Protein AF-A0A1Q5LLU9-F1 (afdb_monomer_lite)

Radius of gyration: 16.65 Å; chains: 1; bounding box: 52×39×46 Å

Structure (mmCIF, N/CA/C/O backbone):
data_AF-A0A1Q5LLU9-F1
#
_entry.id   AF-A0A1Q5LLU9-F1
#
loop_
_atom_site.group_PDB
_atom_site.id
_atom_site.type_symbol
_atom_site.label_atom_id
_atom_site.label_alt_id
_atom_site.label_comp_id
_atom_site.label_asym_id
_atom_site.label_entity_id
_atom_site.label_seq_id
_atom_site.pdbx_PDB_ins_code
_atom_site.Cartn_x
_atom_site.Cartn_y
_atom_site.Cartn_z
_atom_site.occupancy
_atom_site.B_iso_or_equiv
_atom_site.auth_seq_id
_atom_site.auth_comp_id
_atom_site.auth_asym_id
_atom_site.auth_atom_id
_atom_site.pdbx_PDB_model_num
ATOM 1 N N . MET A 1 1 ? -8.001 12.625 10.500 1.00 85.44 1 MET A N 1
ATOM 2 C CA . MET A 1 1 ? -7.357 11.445 9.886 1.00 85.44 1 MET A CA 1
ATOM 3 C C . MET A 1 1 ? -6.224 11.009 10.805 1.00 85.44 1 MET A C 1
ATOM 5 O O . MET A 1 1 ? -5.458 11.891 11.182 1.00 85.44 1 MET A O 1
ATOM 9 N N . PRO A 1 2 ? -6.142 9.731 11.218 1.00 90.38 2 PRO A N 1
ATOM 10 C CA . PRO A 1 2 ? -5.062 9.245 12.081 1.00 90.38 2 PRO A CA 1
ATOM 11 C C . PRO A 1 2 ? -3.677 9.545 11.494 1.00 90.38 2 PRO A C 1
ATOM 13 O O . PRO A 1 2 ? -3.497 9.484 10.274 1.00 90.38 2 PRO A O 1
ATOM 16 N N . ALA A 1 3 ? -2.714 9.881 12.349 1.00 90.75 3 ALA A N 1
ATOM 17 C CA . ALA A 1 3 ? -1.352 10.185 11.927 1.00 90.75 3 ALA A CA 1
ATOM 18 C C . ALA A 1 3 ? -0.584 8.893 11.584 1.00 90.75 3 ALA A C 1
ATOM 20 O O . ALA A 1 3 ? -0.623 7.949 12.376 1.00 90.75 3 ALA A O 1
ATOM 21 N N . PRO A 1 4 ? 0.128 8.826 10.443 1.00 92.88 4 PRO A N 1
ATOM 22 C CA . PRO A 1 4 ? 1.000 7.695 10.152 1.00 92.88 4 PRO A CA 1
ATOM 23 C C . PRO A 1 4 ? 2.191 7.603 11.111 1.00 92.88 4 PRO A C 1
ATOM 25 O O . PRO A 1 4 ? 2.837 8.611 11.398 1.00 92.88 4 PRO A O 1
ATOM 28 N N . TRP A 1 5 ? 2.539 6.391 11.539 1.00 92.62 5 TRP A N 1
ATOM 29 C CA . TRP A 1 5 ? 3.694 6.118 12.399 1.00 92.62 5 TRP A CA 1
ATOM 30 C C . TRP A 1 5 ? 4.787 5.323 11.671 1.00 92.62 5 TRP A C 1
ATOM 32 O O . TRP A 1 5 ? 4.504 4.607 10.706 1.00 92.62 5 TRP A O 1
ATOM 42 N N . PRO A 1 6 ? 6.053 5.430 12.108 1.00 92.06 6 PRO A N 1
ATOM 43 C CA . PRO A 1 6 ? 7.135 4.537 11.691 1.00 92.06 6 PRO A CA 1
ATOM 44 C C . PRO A 1 6 ? 6.821 3.053 11.945 1.00 92.06 6 PRO A C 1
ATOM 46 O O . PRO A 1 6 ? 6.488 2.670 13.060 1.00 92.06 6 PRO A O 1
ATOM 49 N N . LEU A 1 7 ? 6.967 2.185 10.934 1.00 90.69 7 LEU A N 1
ATOM 50 C CA . LEU A 1 7 ? 6.680 0.740 11.063 1.00 90.69 7 LEU A CA 1
ATOM 51 C C . LEU A 1 7 ? 7.688 -0.009 11.979 1.00 90.69 7 LEU A C 1
ATOM 53 O O . LEU A 1 7 ? 7.614 -1.224 12.142 1.00 90.69 7 LEU A O 1
ATOM 57 N N . ASP A 1 8 ? 8.663 0.673 12.578 1.00 83.88 8 ASP A N 1
ATOM 58 C CA . ASP A 1 8 ? 9.592 0.094 13.552 1.00 83.88 8 ASP A CA 1
ATOM 59 C C . ASP A 1 8 ? 9.085 0.152 15.001 1.00 83.88 8 ASP A C 1
ATOM 61 O O . ASP A 1 8 ? 9.528 -0.671 15.805 1.00 83.88 8 ASP A O 1
ATOM 65 N N . ALA A 1 9 ? 8.127 1.032 15.312 1.00 83.56 9 ALA A N 1
ATOM 66 C CA . ALA A 1 9 ? 7.551 1.184 16.645 1.00 83.56 9 ALA A CA 1
ATOM 67 C C . ALA A 1 9 ? 6.033 1.417 16.581 1.00 83.56 9 ALA A C 1
ATOM 69 O O . ALA A 1 9 ? 5.561 2.447 16.100 1.00 83.56 9 ALA A O 1
ATOM 70 N N . VAL A 1 10 ? 5.256 0.457 17.092 1.00 90.88 10 VAL A N 1
ATOM 71 C CA . VAL A 1 10 ? 3.798 0.598 17.222 1.00 90.88 10 VAL A CA 1
ATOM 72 C C . VAL A 1 10 ? 3.492 1.629 18.322 1.00 90.88 10 VAL A C 1
ATOM 74 O O . VAL A 1 10 ? 3.974 1.438 19.441 1.00 90.88 10 VAL A O 1
ATOM 77 N N . PRO A 1 11 ? 2.710 2.693 18.050 1.00 90.38 11 PRO A N 1
ATOM 78 C CA . PRO A 1 11 ? 2.370 3.688 19.064 1.00 90.38 11 PRO A CA 1
ATOM 79 C C . PRO A 1 11 ? 1.556 3.070 20.213 1.00 90.38 11 PRO A C 1
ATOM 81 O O . PRO A 1 11 ? 0.735 2.183 19.963 1.00 90.38 11 PRO A O 1
ATOM 84 N N . PRO A 1 12 ? 1.749 3.518 21.466 1.00 87.75 12 PRO A N 1
ATOM 85 C CA . PRO A 1 12 ? 1.068 2.944 22.630 1.00 87.75 12 PRO A CA 1
ATOM 86 C C . PRO A 1 12 ? -0.453 3.170 22.624 1.00 87.75 12 PRO A C 1
ATOM 88 O O . PRO A 1 12 ? -1.193 2.359 23.172 1.00 87.75 12 PRO A O 1
ATOM 91 N N . ASP A 1 13 ? -0.915 4.245 21.992 1.00 89.06 13 ASP A N 1
ATOM 92 C CA . ASP A 1 13 ? -2.305 4.701 21.914 1.00 89.06 13 ASP A CA 1
ATOM 93 C C . ASP A 1 13 ? -2.972 4.388 20.563 1.00 89.06 13 ASP A C 1
ATOM 95 O O . ASP A 1 13 ? -4.081 4.847 20.283 1.00 89.06 13 ASP A O 1
ATOM 99 N N . VAL A 1 14 ? -2.315 3.597 19.706 1.00 91.88 14 VAL A N 1
ATOM 100 C CA . VAL A 1 14 ? -2.860 3.263 18.390 1.00 91.88 14 VAL A CA 1
ATOM 101 C C . VAL A 1 14 ? -4.116 2.400 18.514 1.00 91.88 14 VAL A C 1
ATOM 103 O O . VAL A 1 14 ? -4.165 1.432 19.277 1.00 91.88 14 VAL A O 1
ATOM 106 N N . ALA A 1 15 ? -5.127 2.702 17.700 1.00 91.56 15 ALA A N 1
ATOM 107 C CA . ALA A 1 15 ? -6.255 1.800 17.521 1.00 91.56 15 ALA A CA 1
ATOM 108 C C . ALA A 1 15 ? -5.773 0.448 16.963 1.00 91.56 15 ALA A C 1
ATOM 110 O O . ALA A 1 15 ? -4.871 0.391 16.126 1.00 91.56 15 ALA A O 1
ATOM 111 N N . HIS A 1 16 ? -6.397 -0.648 17.401 1.00 95.31 16 HIS A N 1
ATOM 112 C CA . HIS A 1 16 ? -6.058 -2.014 16.970 1.00 95.31 16 HIS A CA 1
ATOM 113 C C . HIS A 1 16 ? -4.556 -2.354 17.100 1.00 95.31 16 HIS A C 1
ATOM 115 O O . HIS A 1 16 ? -3.910 -2.744 16.120 1.00 95.31 16 HIS A O 1
ATOM 121 N N . PRO A 1 17 ? -3.964 -2.268 18.307 1.00 95.00 17 PRO A N 1
ATOM 122 C CA . PRO A 1 17 ? -2.527 -2.487 18.496 1.00 95.00 17 PRO A CA 1
ATOM 123 C C . PRO A 1 17 ? -2.091 -3.920 18.146 1.00 95.00 17 PRO A C 1
ATOM 125 O O . PRO A 1 17 ? -0.948 -4.139 17.747 1.00 95.00 17 PRO A O 1
ATOM 128 N N . GLY A 1 18 ? -3.003 -4.898 18.247 1.00 96.12 18 GLY A N 1
ATOM 129 C CA . GLY A 1 18 ? -2.781 -6.266 17.771 1.00 96.12 18 GLY A CA 1
ATOM 130 C C . GLY A 1 18 ? -2.534 -6.321 16.263 1.00 96.12 18 GLY A C 1
ATOM 131 O O . GLY A 1 18 ? -1.487 -6.801 15.842 1.00 96.12 18 GLY A O 1
ATOM 132 N N . ALA A 1 19 ? -3.434 -5.737 15.466 1.00 96.12 19 ALA A N 1
ATOM 133 C CA . ALA A 1 19 ? -3.292 -5.673 14.011 1.00 96.12 19 ALA A CA 1
ATOM 134 C C . ALA A 1 19 ? -2.016 -4.929 13.586 1.00 96.12 19 ALA A C 1
ATOM 136 O O . ALA A 1 19 ? -1.327 -5.359 12.661 1.00 96.12 19 ALA A O 1
ATOM 137 N N . CYS A 1 20 ? -1.653 -3.858 14.300 1.00 96.88 20 CYS A N 1
ATOM 138 C CA . CYS A 1 20 ? -0.400 -3.143 14.063 1.00 96.88 20 CYS A CA 1
ATOM 139 C C . CYS A 1 20 ? 0.819 -4.057 14.233 1.00 96.88 20 CYS A C 1
ATOM 141 O O . CYS A 1 20 ? 1.665 -4.115 13.343 1.00 96.88 20 CYS A O 1
ATOM 143 N N . ARG A 1 21 ? 0.904 -4.801 15.347 1.00 96.56 21 ARG A N 1
ATOM 144 C CA . ARG A 1 21 ? 2.003 -5.754 15.586 1.00 96.56 21 ARG A CA 1
ATOM 145 C C . ARG A 1 21 ? 2.033 -6.858 14.533 1.00 96.56 21 ARG A C 1
ATOM 147 O O . ARG A 1 21 ? 3.098 -7.138 13.993 1.00 96.56 21 ARG A O 1
ATOM 154 N N . THR A 1 22 ? 0.872 -7.412 14.191 1.00 96.88 22 THR A N 1
ATOM 155 C CA . THR A 1 22 ? 0.741 -8.444 13.156 1.00 96.88 22 THR A CA 1
ATOM 156 C C . THR A 1 22 ? 1.240 -7.961 11.793 1.00 96.88 22 THR A C 1
ATOM 158 O O . THR A 1 22 ? 1.930 -8.704 11.102 1.00 96.88 22 THR A O 1
ATOM 161 N N . VAL A 1 23 ? 0.958 -6.714 11.398 1.00 97.12 23 VAL A N 1
ATOM 162 C CA . VAL A 1 23 ? 1.486 -6.157 10.141 1.00 97.12 23 VAL A CA 1
ATOM 163 C C . VAL A 1 23 ? 2.992 -5.927 10.211 1.00 97.12 23 VAL A C 1
ATOM 165 O O . VAL A 1 23 ? 3.682 -6.244 9.245 1.00 97.12 23 VAL A O 1
ATOM 168 N N . VAL A 1 24 ? 3.528 -5.426 11.329 1.00 96.94 24 VAL A N 1
ATOM 169 C CA . VAL A 1 24 ? 4.986 -5.266 11.503 1.00 96.94 24 VAL A CA 1
ATOM 170 C C . VAL A 1 24 ? 5.704 -6.608 11.335 1.00 96.94 24 VAL A C 1
ATOM 172 O O . VAL A 1 24 ? 6.696 -6.687 10.608 1.00 96.94 24 VAL A O 1
ATOM 175 N N . GLU A 1 25 ? 5.187 -7.663 11.963 1.00 96.94 25 GLU A N 1
ATOM 176 C CA . GLU A 1 25 ? 5.713 -9.023 11.838 1.00 96.94 25 GLU A CA 1
ATOM 177 C C . GLU A 1 25 ? 5.581 -9.550 10.406 1.00 96.94 25 GLU A C 1
ATOM 179 O O . GLU A 1 25 ? 6.572 -9.977 9.823 1.00 96.94 25 GLU A O 1
ATOM 184 N N . TRP A 1 26 ? 4.406 -9.435 9.782 1.00 97.38 26 TRP A N 1
ATOM 185 C CA . TRP A 1 26 ? 4.184 -9.864 8.397 1.00 97.38 26 TRP A CA 1
ATOM 186 C C . TRP A 1 26 ? 5.122 -9.170 7.399 1.00 97.38 26 TRP A C 1
ATOM 188 O O . TRP A 1 26 ? 5.673 -9.814 6.503 1.00 97.38 26 TRP A O 1
ATOM 198 N N . VAL A 1 27 ? 5.375 -7.869 7.560 1.00 97.44 27 VAL A N 1
ATOM 199 C CA . VAL A 1 27 ? 6.337 -7.161 6.706 1.00 97.44 27 VAL A CA 1
ATOM 200 C C . VAL A 1 27 ? 7.746 -7.745 6.862 1.00 97.44 27 VAL A C 1
ATOM 202 O O . VAL A 1 27 ? 8.433 -7.952 5.860 1.00 97.44 27 VAL A O 1
ATOM 205 N N . ARG A 1 28 ? 8.185 -8.018 8.095 1.00 96.44 28 ARG A N 1
ATOM 20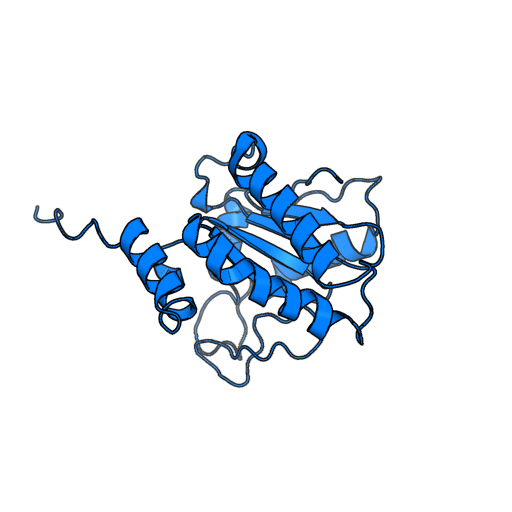6 C CA . ARG A 1 28 ? 9.549 -8.493 8.385 1.00 96.44 28 ARG A CA 1
ATOM 207 C C . ARG A 1 28 ? 9.755 -9.966 8.048 1.00 96.44 28 ARG A C 1
ATOM 209 O O . ARG A 1 28 ? 10.798 -10.319 7.508 1.00 96.44 28 ARG A O 1
ATOM 216 N N . GLU A 1 29 ? 8.768 -10.803 8.333 1.00 96.62 29 GLU A N 1
ATOM 217 C CA . GLU A 1 29 ? 8.911 -12.258 8.288 1.00 96.62 29 GLU A CA 1
ATOM 218 C C . GLU A 1 29 ? 8.273 -12.909 7.061 1.00 96.62 29 GLU A C 1
ATOM 220 O O . GLU A 1 29 ? 8.593 -14.050 6.745 1.00 96.62 29 GLU A O 1
ATOM 225 N N . TYR A 1 30 ? 7.444 -12.184 6.307 1.00 96.06 30 TYR A N 1
ATOM 226 C CA . TYR A 1 30 ? 6.921 -12.666 5.030 1.00 96.06 30 TYR A CA 1
ATOM 227 C C . TYR A 1 30 ? 7.405 -11.812 3.859 1.00 96.06 30 TYR A C 1
ATOM 229 O O . TYR A 1 30 ? 8.109 -12.313 2.984 1.00 96.06 30 TYR A O 1
ATOM 237 N N . LEU A 1 31 ? 7.100 -10.508 3.837 1.00 96.62 31 LEU A N 1
ATOM 238 C CA . LEU A 1 31 ? 7.427 -9.686 2.664 1.00 96.62 31 LEU A CA 1
ATOM 239 C C . LEU A 1 31 ? 8.934 -9.519 2.436 1.00 96.62 31 LEU A C 1
ATOM 241 O O . LEU A 1 31 ? 9.374 -9.502 1.284 1.00 96.62 31 LEU A O 1
ATOM 245 N N . ALA A 1 32 ? 9.712 -9.385 3.514 1.00 97.12 32 ALA A N 1
ATOM 246 C CA . ALA A 1 32 ? 11.163 -9.221 3.457 1.00 97.12 32 ALA A CA 1
ATOM 247 C C . ALA A 1 32 ? 11.937 -10.550 3.357 1.00 97.12 32 ALA A C 1
ATOM 249 O O . ALA A 1 32 ? 13.166 -10.530 3.272 1.00 97.12 32 ALA A O 1
ATOM 250 N N . ARG A 1 33 ? 11.249 -11.699 3.373 1.00 97.56 33 ARG A N 1
ATOM 251 C CA . ARG A 1 33 ? 11.862 -13.034 3.376 1.00 97.56 33 ARG A CA 1
ATOM 252 C C . ARG A 1 33 ? 11.663 -13.755 2.045 1.00 97.56 33 ARG A C 1
ATOM 254 O O . ARG A 1 33 ? 10.692 -13.474 1.338 1.00 97.56 33 ARG A O 1
ATOM 261 N N . PRO A 1 34 ? 12.577 -14.667 1.670 1.00 96.44 34 PRO A N 1
ATOM 262 C CA . PRO A 1 34 ? 12.356 -15.552 0.537 1.00 96.44 34 PRO A CA 1
ATOM 263 C C . PRO A 1 34 ? 11.225 -16.543 0.804 1.00 96.44 34 PRO A C 1
ATOM 265 O O . PRO A 1 34 ? 10.923 -16.860 1.952 1.00 96.44 34 PRO A O 1
ATOM 268 N N . HIS A 1 35 ? 10.623 -17.053 -0.269 1.00 95.12 35 HIS A N 1
ATOM 269 C CA . HIS A 1 35 ? 9.560 -18.051 -0.193 1.00 95.12 35 HIS A CA 1
ATOM 270 C C . HIS A 1 35 ? 9.762 -19.123 -1.268 1.00 95.12 35 HIS A C 1
ATOM 272 O O . HIS A 1 35 ? 9.980 -18.782 -2.430 1.00 95.12 35 HIS A O 1
ATOM 278 N N . GLY A 1 36 ? 9.673 -20.405 -0.893 1.00 95.38 36 GLY A N 1
ATOM 279 C CA . GLY A 1 36 ? 9.929 -21.537 -1.799 1.00 95.38 36 GLY A CA 1
ATOM 280 C C . GLY A 1 36 ? 9.030 -21.525 -3.037 1.00 95.38 36 GLY A C 1
ATOM 281 O O . GLY A 1 36 ? 9.504 -21.679 -4.157 1.00 95.38 36 GLY A O 1
ATOM 282 N N . ASP A 1 37 ? 7.752 -21.200 -2.842 1.00 93.00 37 ASP A N 1
ATOM 283 C CA . ASP A 1 37 ? 6.768 -21.162 -3.931 1.00 93.00 37 ASP A CA 1
ATOM 284 C C . ASP A 1 37 ? 6.795 -19.870 -4.766 1.00 93.00 37 ASP A C 1
ATOM 286 O O . ASP A 1 37 ? 5.969 -19.699 -5.657 1.00 93.00 37 ASP A O 1
ATOM 290 N N . LEU A 1 38 ? 7.713 -18.929 -4.511 1.00 91.81 38 LEU A N 1
ATOM 291 C CA . LEU A 1 38 ? 7.722 -17.629 -5.195 1.00 91.81 38 LEU A CA 1
ATOM 292 C C . LEU A 1 38 ? 8.010 -17.741 -6.701 1.00 91.81 38 LEU A C 1
ATOM 294 O O . LEU A 1 38 ? 7.621 -16.851 -7.459 1.00 91.81 38 LEU A O 1
ATOM 298 N N . GLY A 1 39 ? 8.720 -18.794 -7.121 1.00 92.75 39 GLY A N 1
ATOM 299 C CA . GLY A 1 39 ? 9.172 -19.001 -8.503 1.00 92.75 39 GLY A CA 1
ATOM 300 C C . GLY A 1 39 ? 10.426 -18.203 -8.896 1.00 92.75 39 GLY A C 1
ATOM 301 O O . GLY A 1 39 ? 10.823 -18.219 -10.056 1.00 92.75 39 GLY A O 1
ATOM 302 N N . ARG A 1 40 ? 11.060 -17.495 -7.949 1.00 94.50 40 ARG A N 1
ATOM 303 C CA . ARG A 1 40 ? 12.364 -16.823 -8.111 1.00 94.50 40 ARG A CA 1
ATOM 304 C C . ARG A 1 40 ? 13.118 -16.781 -6.772 1.00 94.50 40 ARG A C 1
ATOM 306 O O . ARG A 1 40 ? 12.462 -16.838 -5.730 1.00 94.50 40 ARG A O 1
ATOM 313 N N . PRO A 1 41 ? 14.453 -16.613 -6.764 1.00 94.75 41 PRO A N 1
ATOM 314 C CA . PRO A 1 41 ? 15.191 -16.352 -5.533 1.00 94.75 41 PRO A CA 1
ATOM 315 C C . PRO A 1 41 ? 14.874 -14.967 -4.946 1.00 94.75 41 PRO A C 1
ATOM 317 O O . PRO A 1 41 ? 14.408 -14.055 -5.635 1.00 94.75 41 PRO A O 1
ATOM 320 N N . GLY A 1 42 ? 15.204 -14.798 -3.665 1.00 95.62 42 GLY A N 1
ATOM 321 C CA . GLY A 1 42 ? 15.056 -13.532 -2.952 1.00 95.62 42 GLY A CA 1
ATOM 322 C C . GLY A 1 42 ? 13.661 -13.321 -2.352 1.00 95.62 42 GLY A C 1
ATOM 323 O O . GLY A 1 42 ? 12.855 -14.247 -2.321 1.00 95.62 42 GLY A O 1
ATOM 324 N N . PRO A 1 43 ? 13.386 -12.117 -1.825 1.00 96.75 43 PRO A N 1
ATOM 325 C CA . PRO A 1 43 ? 12.210 -11.844 -1.007 1.00 96.75 43 PRO A CA 1
ATOM 326 C C . PRO A 1 43 ? 10.898 -11.871 -1.800 1.00 96.75 43 PRO A C 1
ATOM 328 O O . PRO A 1 43 ? 10.876 -11.535 -2.994 1.00 96.75 43 PRO A O 1
ATOM 331 N N . VAL A 1 44 ? 9.790 -12.169 -1.109 1.00 95.00 44 VAL A N 1
ATOM 332 C CA . VAL A 1 44 ? 8.423 -12.081 -1.658 1.00 95.00 44 VAL A CA 1
ATOM 333 C C . VAL A 1 44 ? 8.199 -10.720 -2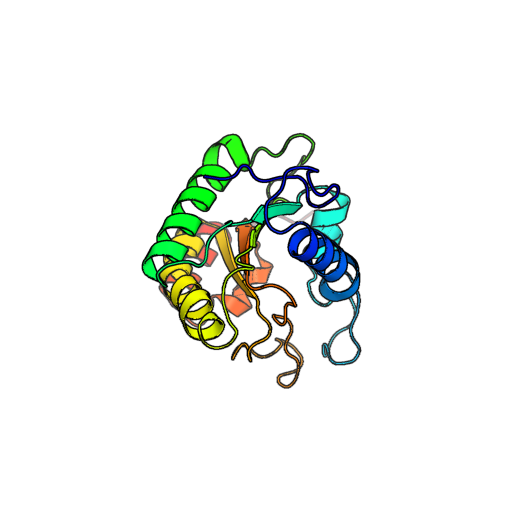.318 1.00 95.00 44 VAL A C 1
ATOM 335 O O . VAL A 1 44 ? 7.824 -10.662 -3.495 1.00 95.00 44 VAL A O 1
ATOM 338 N N . CYS A 1 45 ? 8.517 -9.632 -1.608 1.00 94.31 45 CYS A N 1
ATOM 339 C CA . CYS A 1 45 ? 8.503 -8.281 -2.150 1.00 94.31 45 CYS A CA 1
ATOM 340 C C . CYS A 1 45 ? 9.933 -7.710 -2.233 1.00 94.31 45 CYS A C 1
ATOM 342 O O . CYS A 1 45 ? 10.522 -7.392 -1.200 1.00 94.31 45 CYS A O 1
ATOM 344 N N . PRO A 1 46 ? 10.495 -7.498 -3.441 1.00 93.31 46 PRO A N 1
ATOM 345 C CA . PRO A 1 46 ? 11.866 -7.001 -3.608 1.00 93.31 46 PRO A CA 1
ATOM 346 C C . PRO A 1 46 ? 12.059 -5.561 -3.112 1.00 93.31 46 PRO A C 1
ATOM 348 O O . PRO A 1 46 ? 13.183 -5.136 -2.875 1.00 93.31 46 PRO A O 1
ATOM 351 N N . TYR A 1 47 ? 10.968 -4.817 -2.923 1.00 93.81 47 TYR A N 1
ATOM 352 C CA . TYR A 1 47 ? 10.990 -3.451 -2.408 1.00 93.81 47 TYR A CA 1
ATOM 353 C C . TYR A 1 47 ? 11.236 -3.380 -0.892 1.00 93.81 47 TYR A C 1
ATOM 355 O O . TYR A 1 47 ? 11.920 -2.479 -0.407 1.00 93.81 47 TYR A O 1
ATOM 363 N N . VAL A 1 48 ? 10.661 -4.318 -0.134 1.00 95.31 48 VAL A N 1
ATOM 364 C CA . VAL A 1 48 ? 10.544 -4.202 1.327 1.00 95.31 48 VAL A CA 1
ATOM 365 C C . VAL A 1 48 ? 11.892 -4.182 2.051 1.00 95.31 48 VAL A C 1
ATOM 367 O O . VAL A 1 48 ? 12.043 -3.325 2.923 1.00 95.31 48 VAL A O 1
ATOM 370 N N . PRO A 1 49 ? 12.894 -5.018 1.709 1.00 95.31 49 PRO A N 1
ATOM 371 C CA . PRO A 1 49 ? 14.190 -4.957 2.384 1.00 95.31 49 PRO A CA 1
ATOM 372 C C . PRO A 1 49 ? 14.865 -3.584 2.285 1.00 95.31 49 PRO A C 1
ATOM 374 O O . PRO A 1 49 ? 15.358 -3.072 3.288 1.00 95.31 49 PRO A O 1
ATOM 377 N N . GLY A 1 50 ? 14.826 -2.949 1.108 1.00 93.31 50 GLY A N 1
ATOM 378 C CA . GLY A 1 50 ? 15.363 -1.598 0.926 1.00 93.31 50 GLY A CA 1
ATOM 379 C C . GLY A 1 50 ? 14.587 -0.560 1.737 1.00 93.31 50 GLY A C 1
ATOM 380 O O . GLY A 1 50 ? 15.178 0.243 2.455 1.00 93.31 50 GLY A O 1
ATOM 381 N N . ALA A 1 51 ? 13.255 -0.621 1.713 1.00 93.12 51 ALA A N 1
ATOM 382 C CA . ALA A 1 51 ? 12.424 0.296 2.489 1.00 93.12 51 ALA A CA 1
ATOM 383 C C . ALA A 1 51 ? 12.638 0.168 4.009 1.00 93.12 51 ALA A C 1
ATOM 385 O O . ALA A 1 51 ? 12.637 1.178 4.714 1.00 93.12 51 ALA A O 1
ATOM 386 N N . LEU A 1 52 ? 12.868 -1.048 4.517 1.00 93.75 52 LEU A N 1
ATOM 387 C CA . LEU A 1 52 ? 13.236 -1.287 5.915 1.00 93.75 52 LEU A CA 1
ATOM 388 C C . LEU A 1 52 ? 14.617 -0.707 6.243 1.00 93.75 52 LEU A C 1
ATOM 390 O O . LEU A 1 52 ? 14.744 0.015 7.231 1.00 93.75 52 LEU A O 1
ATOM 394 N N . ALA A 1 53 ? 15.623 -0.963 5.401 1.00 92.62 53 ALA A N 1
ATOM 395 C CA . ALA A 1 53 ? 16.982 -0.451 5.592 1.00 92.62 53 ALA A CA 1
ATOM 396 C C . ALA A 1 53 ? 17.024 1.086 5.656 1.00 92.62 53 ALA A C 1
ATOM 398 O O . ALA A 1 53 ? 17.772 1.662 6.442 1.00 92.62 53 ALA A O 1
ATOM 399 N N . HIS A 1 54 ? 16.164 1.748 4.881 1.00 91.00 54 HIS A N 1
ATOM 400 C CA . HIS A 1 54 ? 16.038 3.203 4.858 1.00 91.00 54 HIS A CA 1
ATOM 401 C C . HIS A 1 54 ? 14.987 3.761 5.829 1.00 91.00 54 HIS A C 1
ATOM 403 O O . HIS A 1 54 ? 14.721 4.958 5.788 1.00 91.00 54 HIS A O 1
ATOM 409 N N . ARG A 1 55 ? 14.372 2.934 6.691 1.00 90.69 55 ARG A N 1
ATOM 410 C CA . ARG A 1 55 ? 13.295 3.337 7.626 1.00 90.69 55 ARG A CA 1
ATOM 411 C C . ARG A 1 55 ? 12.127 4.073 6.946 1.00 90.69 55 ARG A C 1
ATOM 413 O O . ARG A 1 55 ? 11.464 4.920 7.551 1.00 90.69 55 ARG A O 1
ATOM 420 N N . GLY A 1 56 ? 11.865 3.733 5.684 1.00 91.62 56 GLY A N 1
ATOM 421 C CA . GLY A 1 56 ? 10.892 4.402 4.821 1.00 91.62 56 GLY A CA 1
ATOM 422 C C . GLY A 1 56 ? 9.462 3.881 4.937 1.00 91.62 56 GLY A C 1
ATOM 423 O O . GLY A 1 56 ? 8.552 4.456 4.345 1.00 91.62 56 GLY A O 1
ATOM 424 N N . LEU A 1 57 ? 9.235 2.817 5.711 1.00 94.12 57 LEU A N 1
ATOM 425 C CA . LEU A 1 57 ? 7.896 2.284 5.933 1.00 94.12 57 LEU A CA 1
ATOM 426 C C . LEU A 1 57 ? 7.164 3.068 7.027 1.00 94.12 57 LEU A C 1
ATOM 428 O O . LEU A 1 57 ? 7.648 3.236 8.154 1.00 94.12 57 LEU A O 1
ATOM 432 N N . ARG A 1 58 ? 5.970 3.535 6.679 1.00 94.31 58 ARG A N 1
ATOM 433 C CA . ARG A 1 58 ? 4.998 4.144 7.581 1.00 94.31 58 ARG A CA 1
ATOM 434 C C . ARG A 1 58 ? 3.712 3.331 7.542 1.00 94.31 58 ARG A C 1
ATOM 436 O O . ARG A 1 58 ? 3.371 2.753 6.510 1.00 94.31 58 ARG A O 1
ATOM 443 N N . ALA A 1 59 ? 2.994 3.302 8.650 1.00 96.31 59 ALA A N 1
ATOM 444 C CA . ALA A 1 59 ? 1.709 2.634 8.738 1.00 96.31 59 ALA A CA 1
ATOM 445 C C . ALA A 1 59 ? 0.673 3.562 9.349 1.00 96.31 59 ALA A C 1
ATOM 447 O O . ALA A 1 59 ? 1.014 4.478 10.094 1.00 96.31 59 ALA A O 1
ATOM 448 N N . VAL A 1 60 ? -0.586 3.323 9.020 1.00 96.50 60 VAL A N 1
ATOM 449 C CA . VAL A 1 60 ? -1.711 4.002 9.633 1.00 96.50 60 VAL A CA 1
ATOM 450 C C . VAL A 1 60 ? -2.902 3.064 9.739 1.00 96.50 60 VAL A C 1
ATOM 452 O O . VAL A 1 60 ? -3.170 2.309 8.811 1.00 96.50 60 VAL A O 1
ATOM 455 N N . VAL A 1 61 ? -3.612 3.089 10.863 1.00 97.31 61 VAL A N 1
ATOM 456 C CA . VAL A 1 61 ? -4.809 2.272 11.085 1.00 97.31 61 VAL A CA 1
ATOM 457 C C . VAL A 1 61 ? -6.022 3.164 10.978 1.00 97.31 61 VAL A C 1
ATOM 459 O O . VAL A 1 61 ? -6.142 4.161 11.690 1.00 97.31 61 VAL A O 1
ATOM 462 N N . TRP A 1 62 ? -6.933 2.769 10.100 1.00 96.69 62 TRP A N 1
ATOM 463 C CA . TRP A 1 62 ? -8.289 3.270 10.114 1.00 96.69 62 TRP A CA 1
ATOM 464 C C . TRP A 1 62 ? -9.058 2.567 11.251 1.00 96.69 62 TRP A C 1
ATOM 466 O O . TRP A 1 62 ? -9.148 1.337 11.239 1.00 96.69 62 TRP A O 1
ATOM 476 N N . PRO A 1 63 ? -9.544 3.305 12.268 1.00 93.94 63 PRO A N 1
ATOM 477 C CA . PRO A 1 63 ? -10.035 2.703 13.510 1.00 93.94 63 PRO A CA 1
ATOM 478 C C . PRO A 1 63 ? -11.379 1.986 13.343 1.00 93.94 63 PRO A C 1
ATOM 480 O O . PRO A 1 63 ? -11.617 0.974 14.003 1.00 93.94 63 PRO A O 1
ATOM 483 N N . ASP A 1 64 ? -12.232 2.480 12.449 1.00 94.56 64 ASP A N 1
ATOM 484 C CA . ASP A 1 64 ? -13.608 2.013 12.293 1.00 94.56 64 ASP A CA 1
ATOM 485 C C . ASP A 1 64 ? -13.768 1.097 11.078 1.00 94.56 64 ASP A C 1
ATOM 487 O O . ASP A 1 64 ? -12.943 1.096 10.165 1.00 94.56 64 ASP A O 1
ATOM 491 N N . ARG A 1 65 ? -14.861 0.330 11.013 1.00 95.62 65 ARG A N 1
ATOM 492 C CA . ARG A 1 65 ? -15.217 -0.401 9.787 1.00 95.62 65 ARG A CA 1
ATOM 493 C C . ARG A 1 65 ? -15.651 0.611 8.720 1.00 95.62 65 ARG A C 1
ATOM 495 O O . ARG A 1 65 ? -16.589 1.367 8.975 1.00 95.62 65 ARG A O 1
ATOM 502 N N . PRO A 1 66 ? -15.011 0.653 7.536 1.00 95.44 66 PRO A N 1
ATOM 503 C CA . PRO A 1 66 ? -15.472 1.514 6.457 1.00 95.44 66 PRO A CA 1
ATOM 504 C C . PRO A 1 66 ? -16.908 1.169 6.036 1.00 95.44 66 PRO A C 1
ATOM 506 O O . PRO A 1 66 ? -17.248 -0.004 5.910 1.00 95.44 66 PRO A O 1
ATOM 509 N N . SER A 1 67 ? -17.729 2.178 5.747 1.00 92.69 67 SER A N 1
ATOM 510 C CA . SER A 1 67 ? -19.097 2.033 5.229 1.00 92.69 67 SER A CA 1
ATOM 511 C C . SER A 1 67 ? -19.144 1.493 3.798 1.00 92.69 67 SER A C 1
ATOM 513 O O . SER A 1 67 ? -20.198 1.074 3.325 1.00 92.69 67 SER A O 1
ATOM 515 N N . GLY A 1 68 ? -18.003 1.495 3.105 1.00 91.81 68 GLY A N 1
ATOM 516 C CA . GLY A 1 68 ? -17.827 0.823 1.830 1.00 91.81 68 GLY A CA 1
ATOM 517 C C . GLY A 1 68 ? -16.654 1.338 1.008 1.00 91.81 68 GLY A C 1
ATOM 518 O O . GLY A 1 68 ? -15.850 2.147 1.480 1.00 91.81 68 GLY A O 1
ATOM 519 N N . VAL A 1 69 ? -16.589 0.901 -0.255 1.00 97.00 69 VAL A N 1
ATOM 520 C CA . VAL A 1 69 ? -15.536 1.276 -1.221 1.00 97.00 69 VAL A CA 1
ATOM 521 C C . VAL A 1 69 ? -15.327 2.790 -1.283 1.00 97.00 69 VAL A C 1
ATOM 523 O O . VAL A 1 69 ? -14.190 3.252 -1.250 1.00 97.00 69 VAL A O 1
ATOM 526 N N . GLY A 1 70 ? -16.406 3.579 -1.312 1.00 97.56 70 GLY A N 1
ATOM 527 C CA . GLY A 1 70 ? -16.318 5.041 -1.382 1.00 97.56 70 GLY A CA 1
ATOM 528 C C . GLY A 1 70 ? -15.556 5.665 -0.208 1.00 97.56 70 GLY A C 1
ATOM 529 O O . GLY A 1 70 ? -14.756 6.578 -0.415 1.00 97.56 70 GLY A O 1
ATOM 530 N N . GLN A 1 71 ? -15.735 5.141 1.010 1.00 97.06 71 GLN A N 1
ATOM 531 C CA . GLN A 1 71 ? -14.996 5.628 2.174 1.00 97.06 71 GLN A CA 1
ATOM 532 C C . GLN A 1 71 ? -13.527 5.201 2.118 1.00 97.06 71 GLN A C 1
ATOM 534 O O . GLN A 1 71 ? -12.656 6.026 2.380 1.00 97.06 71 GLN A O 1
ATOM 539 N N . VAL A 1 72 ? -13.234 3.960 1.716 1.00 98.25 72 VAL A N 1
ATOM 540 C CA . VAL A 1 72 ? -11.848 3.491 1.532 1.00 98.25 72 VAL A CA 1
ATOM 541 C C . VAL A 1 72 ? -11.121 4.356 0.494 1.00 98.25 72 VAL A C 1
ATOM 543 O O . VAL A 1 72 ? -10.010 4.820 0.742 1.00 98.25 72 VAL A O 1
ATOM 546 N N . VAL A 1 73 ? -11.772 4.664 -0.632 1.00 98.69 73 VAL A N 1
ATOM 547 C CA . VAL A 1 73 ? -11.258 5.571 -1.673 1.00 98.69 73 VAL A CA 1
ATOM 548 C C . VAL A 1 73 ? -10.985 6.968 -1.113 1.00 98.69 73 VAL A C 1
ATOM 550 O O . VAL A 1 73 ? -9.910 7.520 -1.350 1.00 98.69 73 VAL A O 1
ATOM 553 N N . ALA A 1 74 ? -11.921 7.544 -0.353 1.00 98.25 74 ALA A N 1
ATOM 554 C CA . ALA A 1 74 ? -11.750 8.866 0.249 1.00 98.25 74 ALA A CA 1
ATOM 555 C C . ALA A 1 74 ? -10.570 8.903 1.237 1.00 98.25 74 ALA A C 1
ATOM 557 O O . ALA A 1 74 ? -9.740 9.812 1.173 1.00 98.25 74 ALA A O 1
ATOM 558 N N . VAL A 1 75 ? -10.451 7.882 2.092 1.00 98.12 75 VAL A N 1
ATOM 559 C CA . VAL A 1 75 ? -9.330 7.715 3.030 1.00 98.12 75 VAL A CA 1
ATOM 560 C C . VAL A 1 75 ? -8.003 7.630 2.276 1.00 98.12 75 VAL A C 1
ATOM 562 O O . VAL A 1 75 ? -7.053 8.343 2.596 1.00 98.12 75 VAL A O 1
ATOM 565 N N . MET A 1 76 ? -7.940 6.812 1.227 1.00 98.44 76 MET A N 1
ATOM 566 C CA . MET A 1 76 ? -6.727 6.642 0.430 1.00 98.44 76 MET A CA 1
ATOM 567 C C . MET A 1 76 ? -6.316 7.910 -0.314 1.00 98.44 76 MET A C 1
ATOM 569 O O . MET A 1 76 ? -5.125 8.208 -0.382 1.00 98.44 76 MET A O 1
ATOM 573 N N . ARG A 1 77 ? -7.268 8.686 -0.844 1.00 98.31 77 ARG A N 1
ATOM 574 C CA . ARG A 1 77 ? -6.979 9.987 -1.469 1.00 98.31 77 ARG A CA 1
ATOM 575 C C . ARG A 1 77 ? -6.411 10.984 -0.460 1.00 98.31 77 ARG A C 1
ATOM 577 O O . ARG A 1 77 ? -5.409 11.625 -0.761 1.00 98.31 77 ARG A O 1
ATOM 584 N N . ALA A 1 78 ? -6.973 11.046 0.746 1.00 97.00 78 ALA A N 1
ATOM 585 C CA . ALA A 1 78 ? -6.451 11.905 1.807 1.00 97.00 78 ALA A CA 1
ATOM 586 C C . ALA A 1 78 ? -5.011 11.524 2.202 1.00 97.00 78 ALA A C 1
ATOM 588 O O . ALA A 1 78 ? -4.140 12.390 2.308 1.00 97.00 78 ALA A O 1
ATOM 589 N N . TYR A 1 79 ? -4.722 10.226 2.345 1.00 96.88 79 TYR A N 1
ATOM 590 C CA . TYR A 1 79 ? -3.364 9.755 2.631 1.00 96.88 79 TYR A CA 1
ATOM 591 C C . TYR A 1 79 ? -2.399 9.925 1.461 1.00 96.88 79 TYR A C 1
ATOM 593 O O . TYR A 1 79 ? -1.220 10.180 1.691 1.00 96.88 79 TYR A O 1
ATOM 601 N N . ARG A 1 80 ? -2.874 9.841 0.217 1.00 96.19 80 ARG A N 1
ATOM 602 C CA . ARG A 1 80 ? -2.075 10.178 -0.962 1.00 96.19 80 ARG A CA 1
ATOM 603 C C . ARG A 1 80 ? -1.662 11.641 -0.936 1.00 96.19 80 ARG A C 1
ATOM 605 O O . ARG A 1 80 ? -0.492 11.931 -1.156 1.00 96.19 80 ARG A O 1
ATOM 612 N N . ASP A 1 81 ? -2.591 12.551 -0.669 1.00 94.75 81 ASP A N 1
ATOM 613 C CA . ASP A 1 81 ? -2.291 13.984 -0.647 1.00 94.75 81 ASP A CA 1
ATOM 614 C C . ASP A 1 81 ? -1.295 14.306 0.477 1.00 94.75 81 ASP A C 1
ATOM 616 O O . ASP A 1 81 ? -0.310 15.012 0.252 1.00 94.75 81 ASP A O 1
ATOM 620 N N . TRP A 1 82 ? -1.460 13.671 1.644 1.00 92.31 82 TRP A N 1
ATOM 621 C CA . TRP A 1 82 ? -0.465 13.698 2.718 1.00 92.31 82 TRP A CA 1
ATOM 622 C C . TRP A 1 82 ? 0.901 13.148 2.267 1.00 92.31 82 TRP A C 1
ATOM 624 O O . TRP A 1 82 ? 1.925 13.796 2.483 1.00 92.31 82 TRP A O 1
ATOM 634 N N . PHE A 1 83 ? 0.929 11.989 1.601 1.00 91.56 83 PHE A N 1
ATOM 635 C CA . PHE A 1 83 ? 2.148 11.314 1.142 1.00 91.56 83 PHE A CA 1
ATOM 636 C C . PHE A 1 83 ? 2.885 12.095 0.043 1.00 91.56 83 PHE A C 1
ATOM 638 O O . PHE A 1 83 ? 4.111 12.081 -0.019 1.00 91.56 83 PHE A O 1
ATOM 645 N N . MET A 1 84 ? 2.166 12.788 -0.839 1.00 89.12 84 MET A N 1
ATOM 646 C CA . MET A 1 84 ? 2.775 13.610 -1.888 1.00 89.12 84 MET A CA 1
ATOM 647 C C . MET A 1 84 ? 3.258 14.967 -1.372 1.00 89.12 84 MET A C 1
ATOM 649 O O . MET A 1 84 ? 4.225 15.491 -1.926 1.00 89.12 84 MET A O 1
ATOM 653 N N . GLY A 1 85 ? 2.591 15.515 -0.351 1.00 86.12 85 GLY A N 1
ATOM 654 C CA . GLY A 1 85 ? 2.969 16.749 0.330 1.00 86.12 85 GLY A CA 1
ATOM 655 C C . GLY A 1 85 ? 4.063 16.535 1.380 1.00 86.12 85 GLY A C 1
ATOM 656 O O . GLY A 1 85 ? 5.093 15.911 1.121 1.00 86.12 85 GLY A O 1
ATOM 657 N N . SER A 1 86 ? 3.842 17.057 2.587 1.00 68.94 86 SER A N 1
ATOM 658 C CA . SER A 1 86 ? 4.817 17.026 3.687 1.00 68.94 86 SER A CA 1
ATOM 659 C C . SER A 1 86 ? 5.076 15.628 4.260 1.00 68.94 86 SER A C 1
ATOM 661 O O . SER A 1 86 ? 6.150 15.388 4.805 1.00 68.94 86 SER A O 1
ATOM 663 N N . GLY A 1 87 ? 4.140 14.685 4.114 1.00 60.69 87 GLY A N 1
ATOM 664 C CA . GLY A 1 87 ? 4.263 13.322 4.639 1.00 60.69 87 GLY A CA 1
ATOM 665 C C . GLY A 1 87 ? 5.256 12.434 3.886 1.00 60.69 87 GLY A C 1
ATOM 666 O O . GLY A 1 87 ? 5.789 11.487 4.461 1.00 60.69 87 GLY A O 1
ATOM 667 N N . GLY A 1 88 ? 5.541 12.747 2.617 1.00 59.62 88 GLY A N 1
ATOM 668 C CA . GLY A 1 88 ? 6.531 12.034 1.801 1.00 59.62 88 GLY A CA 1
ATOM 669 C C . GLY A 1 88 ? 7.978 12.424 2.092 1.00 59.62 88 GLY A C 1
ATOM 670 O O . GLY A 1 88 ? 8.889 11.669 1.754 1.00 59.62 88 GLY A O 1
ATOM 671 N N . ALA A 1 89 ? 8.196 13.574 2.736 1.00 63.88 89 ALA A N 1
ATOM 672 C CA . ALA A 1 89 ? 9.489 14.001 3.265 1.00 63.88 89 ALA A CA 1
ATOM 673 C C . ALA A 1 89 ? 9.716 13.355 4.638 1.00 63.88 89 ALA A C 1
ATOM 675 O O . ALA A 1 89 ? 9.845 14.026 5.659 1.00 63.88 89 ALA A O 1
ATOM 676 N N . VAL A 1 90 ? 9.684 12.023 4.666 1.00 61.00 90 VAL A N 1
ATOM 677 C CA . VAL A 1 90 ? 9.842 11.247 5.890 1.00 61.00 90 VAL A CA 1
ATOM 678 C C . VAL A 1 90 ? 11.202 11.593 6.520 1.00 61.00 90 VAL A C 1
ATOM 680 O O . VAL A 1 90 ? 12.231 11.340 5.888 1.00 61.00 90 VAL A O 1
ATOM 683 N N . PRO A 1 91 ? 11.251 12.148 7.748 1.00 59.06 91 PRO A N 1
ATOM 684 C CA . PRO A 1 91 ? 12.516 12.516 8.376 1.00 59.06 91 PRO A CA 1
ATOM 685 C C . PRO A 1 91 ? 13.469 11.316 8.449 1.00 59.06 91 PRO A C 1
ATOM 687 O O . PRO A 1 91 ? 13.083 10.243 8.916 1.00 59.06 91 PRO A O 1
ATOM 690 N N . GLY A 1 92 ? 14.700 11.492 7.959 1.00 57.91 92 GLY A N 1
ATOM 691 C CA . GLY A 1 92 ? 15.729 10.445 7.912 1.00 57.91 92 GLY A CA 1
ATOM 692 C C . GLY A 1 92 ? 15.700 9.537 6.673 1.00 57.91 92 GLY A C 1
ATOM 693 O O . GLY A 1 92 ? 16.632 8.757 6.486 1.00 57.91 92 GLY A O 1
ATOM 694 N N . VAL A 1 93 ? 14.697 9.650 5.795 1.00 60.25 93 VAL A N 1
ATOM 695 C CA . VAL A 1 93 ? 14.674 8.942 4.507 1.00 60.25 93 VAL A CA 1
ATOM 696 C C . VAL A 1 93 ? 15.330 9.828 3.451 1.00 60.25 93 VAL A C 1
ATOM 698 O O . VAL A 1 93 ? 14.720 10.766 2.948 1.00 60.25 93 VAL A O 1
ATOM 701 N N . GLY A 1 94 ? 16.585 9.530 3.108 1.00 57.28 94 GLY A N 1
ATOM 702 C CA . GLY A 1 94 ? 17.347 10.307 2.119 1.00 57.28 94 GLY A CA 1
ATOM 703 C C . GLY A 1 94 ? 16.808 10.219 0.684 1.00 57.28 94 GLY A C 1
ATOM 704 O O . GLY A 1 94 ? 17.138 11.066 -0.138 1.00 57.28 94 GLY A O 1
ATOM 705 N N . ASP A 1 95 ? 15.969 9.220 0.379 1.00 74.12 95 ASP A N 1
ATOM 706 C CA . ASP A 1 95 ? 15.379 9.022 -0.946 1.00 74.12 95 ASP A CA 1
ATOM 707 C C . ASP A 1 95 ? 13.913 8.568 -0.860 1.00 74.12 95 ASP A C 1
ATOM 709 O O . ASP A 1 95 ? 13.602 7.472 -0.380 1.00 74.12 95 ASP A O 1
ATOM 713 N N . ARG A 1 96 ? 13.004 9.398 -1.391 1.00 78.00 96 ARG A N 1
ATOM 714 C CA . ARG A 1 96 ? 11.555 9.144 -1.424 1.00 78.00 96 ARG A CA 1
ATOM 715 C C . ARG A 1 96 ? 11.185 7.852 -2.158 1.00 78.00 96 ARG A C 1
ATOM 717 O O . ARG A 1 96 ? 10.095 7.332 -1.929 1.00 78.00 96 ARG A O 1
ATOM 724 N N . ARG A 1 97 ? 12.077 7.285 -2.981 1.00 85.19 97 ARG A N 1
ATOM 725 C CA . ARG A 1 97 ? 11.870 5.969 -3.601 1.00 85.19 97 ARG A CA 1
ATOM 726 C C . ARG A 1 97 ? 11.671 4.855 -2.578 1.00 85.19 97 ARG A C 1
ATOM 728 O O . ARG A 1 97 ? 11.083 3.851 -2.940 1.00 85.19 97 ARG A O 1
ATOM 735 N N . TRP A 1 98 ? 12.156 5.019 -1.346 1.00 89.69 98 TRP A N 1
ATOM 736 C CA . TRP A 1 98 ? 12.020 4.035 -0.269 1.00 89.69 98 TRP A CA 1
ATOM 737 C C . TRP A 1 98 ? 10.865 4.321 0.691 1.00 89.69 98 TRP A C 1
ATOM 739 O O . TRP A 1 98 ? 10.588 3.508 1.575 1.00 89.69 98 TRP A O 1
ATOM 749 N N . ALA A 1 99 ? 10.159 5.438 0.506 1.00 91.19 99 ALA A N 1
ATOM 750 C CA . ALA A 1 99 ? 8.986 5.770 1.297 1.00 91.19 99 ALA A CA 1
ATOM 751 C C . ALA A 1 99 ? 7.769 4.954 0.835 1.00 91.19 99 ALA A C 1
ATOM 753 O O . ALA A 1 99 ? 7.421 4.943 -0.347 1.00 91.19 99 ALA A O 1
ATOM 754 N N . ALA A 1 100 ? 7.095 4.292 1.773 1.00 94.56 100 ALA A N 1
ATOM 755 C CA . ALA A 1 100 ? 5.801 3.661 1.534 1.00 94.56 100 ALA A CA 1
ATOM 756 C C . ALA A 1 100 ? 4.877 3.848 2.737 1.00 94.56 100 ALA A C 1
ATOM 758 O O . ALA A 1 100 ? 5.327 3.858 3.883 1.00 94.56 100 ALA A O 1
ATOM 759 N N . LEU A 1 101 ? 3.582 3.962 2.461 1.00 96.06 101 LEU A N 1
ATOM 760 C CA . LEU A 1 101 ? 2.536 4.073 3.467 1.00 96.06 101 LEU A CA 1
ATOM 761 C C . LEU A 1 101 ? 1.587 2.881 3.358 1.00 96.06 101 LEU A C 1
ATOM 763 O O . LEU A 1 101 ? 1.017 2.639 2.295 1.00 96.06 101 LEU A O 1
ATOM 767 N N . LEU A 1 102 ? 1.413 2.162 4.464 1.00 98.00 102 LEU A N 1
ATOM 768 C CA . LEU A 1 102 ? 0.426 1.100 4.623 1.00 98.00 102 LEU A CA 1
ATOM 769 C C . LEU A 1 102 ? -0.796 1.680 5.343 1.00 98.00 102 LEU A C 1
ATOM 771 O O . LEU A 1 102 ? -0.658 2.183 6.454 1.00 98.00 102 LEU A O 1
ATOM 775 N N . VAL A 1 103 ? -1.979 1.596 4.736 1.00 98.31 103 VAL A N 1
ATOM 776 C CA . VAL A 1 103 ? -3.256 2.010 5.337 1.00 98.31 103 VAL A CA 1
ATOM 777 C C . VAL A 1 103 ? -4.054 0.757 5.686 1.00 98.31 103 VAL A C 1
ATOM 779 O O . VAL A 1 103 ? -4.537 0.058 4.798 1.00 98.31 103 VAL A O 1
ATOM 782 N N . LEU A 1 104 ? -4.137 0.453 6.980 1.00 98.25 104 LEU A N 1
ATOM 783 C CA . LEU A 1 104 ? -4.709 -0.764 7.545 1.00 98.25 104 LEU A CA 1
ATOM 784 C C . LEU A 1 104 ? -6.195 -0.562 7.864 1.00 98.25 104 LEU A C 1
ATOM 786 O O . LEU A 1 104 ? -6.576 0.450 8.452 1.00 98.25 104 LEU A O 1
ATOM 790 N N . PHE A 1 105 ? -7.009 -1.572 7.564 1.00 97.56 105 PHE A N 1
ATOM 791 C CA . PHE A 1 105 ? -8.452 -1.608 7.809 1.00 97.56 105 PHE A CA 1
ATOM 792 C C . PHE A 1 105 ? -8.839 -2.854 8.632 1.00 97.56 105 PHE A C 1
ATOM 794 O O . PHE A 1 105 ? -9.560 -3.724 8.141 1.00 97.56 105 PHE A O 1
ATOM 801 N N . PRO A 1 106 ? -8.366 -2.978 9.887 1.00 96.69 106 PRO A N 1
ATOM 802 C CA . PRO A 1 106 ? -8.543 -4.186 10.702 1.00 96.69 106 PRO A CA 1
ATOM 803 C C . PRO A 1 106 ? -9.998 -4.472 11.101 1.00 96.69 106 PRO A C 1
ATOM 805 O O . PRO A 1 106 ? -10.308 -5.586 11.504 1.00 96.69 106 PRO A O 1
ATOM 808 N N . ALA A 1 107 ? -10.887 -3.482 10.993 1.00 96.06 107 ALA A N 1
ATOM 809 C CA . ALA A 1 107 ? -12.310 -3.629 11.287 1.00 96.06 107 ALA A CA 1
ATOM 810 C C . ALA A 1 107 ? -13.138 -4.182 10.104 1.00 96.06 107 ALA A C 1
ATOM 812 O O . ALA A 1 107 ? -14.345 -4.380 10.253 1.00 96.06 107 ALA A O 1
ATOM 813 N N . LEU A 1 108 ? -12.530 -4.410 8.929 1.00 94.81 108 LEU A N 1
ATOM 814 C CA . LEU A 1 108 ? -13.192 -5.105 7.820 1.00 94.81 108 LEU A CA 1
ATOM 815 C C . LEU A 1 108 ? -13.341 -6.593 8.135 1.00 94.81 108 LEU A C 1
ATOM 817 O O . LEU A 1 108 ? -12.410 -7.238 8.616 1.00 94.81 108 LEU A O 1
ATOM 821 N N . THR A 1 109 ? -14.508 -7.144 7.814 1.00 89.62 109 THR A N 1
ATOM 822 C CA . THR A 1 109 ? -14.743 -8.585 7.909 1.00 89.62 109 THR A CA 1
ATOM 823 C C . THR A 1 109 ? -14.284 -9.288 6.633 1.00 89.62 109 THR A C 1
ATOM 825 O O . THR A 1 109 ? -14.070 -8.655 5.595 1.00 89.62 109 THR A O 1
ATOM 828 N N . ARG A 1 110 ? -14.173 -10.618 6.691 1.00 82.31 110 ARG A N 1
ATOM 829 C CA . ARG A 1 110 ? -13.808 -11.442 5.533 1.00 82.31 110 ARG A CA 1
ATOM 830 C C . ARG A 1 110 ? -14.782 -11.291 4.361 1.00 82.31 110 ARG A C 1
ATOM 832 O O . ARG A 1 110 ? -14.356 -11.349 3.212 1.00 82.31 110 ARG A O 1
ATOM 839 N N . ASP A 1 111 ? -16.056 -11.054 4.656 1.00 85.31 111 ASP A N 1
ATOM 840 C CA . ASP A 1 111 ? -17.100 -10.905 3.639 1.00 85.31 111 ASP A CA 1
ATOM 841 C C . ASP A 1 111 ? -17.009 -9.549 2.923 1.00 85.31 111 ASP A C 1
ATOM 843 O O . ASP A 1 111 ? -17.334 -9.441 1.743 1.00 85.31 111 ASP A O 1
ATOM 847 N N . ASP A 1 112 ? -16.498 -8.519 3.604 1.00 87.06 112 ASP A N 1
ATOM 848 C CA . ASP A 1 112 ? -16.347 -7.186 3.015 1.00 87.06 112 ASP A CA 1
ATOM 849 C C . ASP A 1 112 ? -15.037 -7.021 2.256 1.00 87.06 112 ASP A C 1
ATOM 851 O O . ASP A 1 112 ? -14.942 -6.159 1.385 1.00 87.06 112 ASP A O 1
ATOM 855 N N . VAL A 1 113 ? -13.997 -7.771 2.639 1.00 89.88 113 VAL A N 1
ATOM 856 C CA . VAL A 1 113 ? -12.618 -7.389 2.327 1.00 89.88 113 VAL A CA 1
ATOM 857 C C . VAL A 1 113 ? -12.336 -7.355 0.833 1.00 89.88 113 VAL A C 1
ATOM 859 O O . VAL A 1 113 ? -11.742 -6.393 0.355 1.00 89.88 113 VAL A O 1
ATOM 862 N N . VAL A 1 114 ? -12.830 -8.351 0.094 1.00 88.00 114 VAL A N 1
ATOM 863 C CA . VAL A 1 114 ? -12.665 -8.432 -1.362 1.00 88.00 114 VAL A CA 1
ATOM 864 C C . VAL A 1 114 ? -13.349 -7.239 -2.017 1.00 88.00 114 VAL A C 1
ATOM 866 O O . VAL A 1 114 ? -12.738 -6.504 -2.785 1.00 88.00 114 VAL A O 1
ATOM 869 N N . TRP A 1 115 ? -14.609 -6.980 -1.670 1.00 89.94 115 TRP A N 1
ATOM 870 C CA . TRP A 1 115 ? -15.344 -5.868 -2.262 1.00 89.94 115 TRP A CA 1
ATOM 871 C C . TRP A 1 115 ? -14.732 -4.508 -1.897 1.00 89.94 115 TRP A C 1
ATOM 873 O O . TRP A 1 115 ? -14.540 -3.670 -2.776 1.00 89.94 115 TRP A O 1
ATOM 883 N N . ALA A 1 116 ? -14.390 -4.289 -0.627 1.00 93.75 116 ALA A N 1
ATOM 884 C CA . ALA A 1 116 ? -13.901 -3.011 -0.127 1.00 93.75 116 ALA A CA 1
ATOM 885 C C . ALA A 1 116 ? -12.470 -2.702 -0.591 1.00 93.75 116 ALA A C 1
ATOM 887 O O . ALA A 1 116 ? -12.216 -1.594 -1.065 1.00 93.75 116 ALA A O 1
ATOM 888 N N . ILE A 1 117 ? -11.543 -3.658 -0.467 1.00 95.31 117 ILE A N 1
ATOM 889 C CA . ILE A 1 117 ? -10.127 -3.455 -0.790 1.00 95.31 117 ILE A CA 1
ATOM 890 C C . ILE A 1 117 ? -9.896 -3.545 -2.301 1.00 95.31 117 ILE A C 1
ATOM 892 O O . ILE A 1 117 ? -9.346 -2.594 -2.861 1.00 95.31 117 ILE A O 1
ATOM 896 N N . ASP A 1 118 ? -10.367 -4.594 -2.989 1.00 93.50 118 ASP A N 1
ATOM 897 C CA . ASP A 1 118 ? -10.177 -4.704 -4.447 1.00 93.50 118 ASP A CA 1
ATOM 898 C C . ASP A 1 118 ? -10.990 -3.642 -5.187 1.00 93.50 118 ASP A C 1
ATOM 900 O O . ASP A 1 118 ? -10.531 -3.072 -6.179 1.00 93.50 118 ASP A O 1
ATOM 904 N N . GLY A 1 119 ? -12.205 -3.348 -4.710 1.00 94.94 119 GLY A N 1
ATOM 905 C CA . GLY A 1 119 ? -13.040 -2.288 -5.271 1.00 94.94 119 GLY A CA 1
ATOM 906 C C . GLY A 1 119 ? -12.372 -0.920 -5.156 1.00 94.94 119 GLY A C 1
ATOM 907 O O . GLY A 1 119 ? -12.324 -0.175 -6.138 1.00 94.94 119 GLY A O 1
ATOM 908 N N . ALA A 1 120 ? -11.797 -0.603 -3.992 1.00 97.38 120 ALA A N 1
ATOM 909 C CA . ALA A 1 120 ? -11.074 0.648 -3.806 1.00 97.38 120 ALA A CA 1
ATOM 910 C C . ALA A 1 120 ? -9.778 0.688 -4.616 1.00 97.38 120 ALA A C 1
ATOM 912 O O . ALA A 1 120 ? -9.522 1.691 -5.279 1.00 97.38 120 ALA A O 1
ATOM 913 N N . GLN A 1 121 ? -8.984 -0.386 -4.625 1.00 96.69 121 GLN A N 1
ATOM 914 C CA . GLN A 1 121 ? -7.758 -0.439 -5.418 1.00 96.69 121 GLN A CA 1
ATOM 915 C C . GLN A 1 121 ? -8.053 -0.196 -6.897 1.00 96.69 121 GLN A C 1
ATOM 917 O O . GLN A 1 121 ? -7.421 0.671 -7.500 1.00 96.69 121 GLN A O 1
ATOM 922 N N . ARG A 1 122 ? -9.070 -0.867 -7.450 1.00 95.62 122 ARG A N 1
ATOM 923 C CA . ARG A 1 122 ? -9.488 -0.713 -8.847 1.00 95.62 122 ARG A CA 1
ATOM 924 C C . ARG A 1 122 ? -9.915 0.717 -9.158 1.00 95.62 122 ARG A C 1
ATOM 926 O O . ARG A 1 122 ? -9.553 1.247 -10.203 1.00 95.62 122 ARG A O 1
ATOM 933 N N . ALA A 1 123 ? -10.651 1.350 -8.244 1.00 97.62 123 ALA A N 1
ATOM 934 C CA . ALA A 1 123 ? -11.089 2.736 -8.389 1.00 97.62 123 ALA A CA 1
ATOM 935 C C . ALA A 1 123 ? -9.929 3.749 -8.300 1.00 97.62 123 ALA A C 1
ATOM 937 O O . ALA A 1 123 ? -10.002 4.819 -8.901 1.00 97.62 123 ALA A O 1
ATOM 938 N N . LEU A 1 124 ? -8.867 3.426 -7.555 1.00 98.31 124 LEU A N 1
ATOM 939 C CA . LEU A 1 124 ? -7.723 4.309 -7.305 1.00 98.31 124 LEU A CA 1
ATOM 940 C C . LEU A 1 124 ? -6.572 4.104 -8.299 1.00 98.31 124 LEU A C 1
ATOM 942 O O . LEU A 1 124 ? -5.788 5.028 -8.512 1.00 98.31 124 LEU A O 1
ATOM 946 N N . LYS A 1 125 ? -6.432 2.903 -8.875 1.00 97.56 125 LYS A N 1
ATOM 947 C CA . LYS A 1 125 ? -5.213 2.442 -9.555 1.00 97.56 125 LYS A CA 1
ATOM 948 C C . LYS A 1 125 ? -4.717 3.420 -10.611 1.00 97.56 125 LYS A C 1
ATOM 950 O O . LYS A 1 125 ? -3.591 3.901 -10.502 1.00 97.56 125 LYS A O 1
ATOM 955 N N . THR A 1 126 ? -5.553 3.734 -11.595 1.00 97.94 126 THR A N 1
ATOM 956 C CA . THR A 1 126 ? -5.174 4.622 -12.699 1.00 97.94 126 THR A CA 1
ATOM 957 C C . THR A 1 126 ? -4.855 6.031 -12.200 1.00 97.94 126 THR A C 1
ATOM 959 O O . THR A 1 126 ? -3.815 6.576 -12.553 1.00 97.94 126 THR A O 1
ATOM 962 N N . GLU A 1 127 ? -5.675 6.582 -11.299 1.00 97.44 127 GLU A N 1
ATOM 963 C CA . GLU A 1 127 ? -5.462 7.917 -10.719 1.00 97.44 127 GLU A CA 1
ATOM 964 C C . GLU A 1 127 ? -4.130 8.019 -9.951 1.00 97.44 127 GLU A C 1
ATOM 966 O O . GLU A 1 127 ? -3.458 9.049 -9.988 1.00 97.44 127 GLU A O 1
ATOM 971 N N . PHE A 1 128 ? -3.736 6.969 -9.229 1.00 98.19 128 PHE A N 1
ATOM 972 C CA . PHE A 1 128 ? -2.477 6.944 -8.477 1.00 98.19 128 PHE A CA 1
ATOM 973 C C . PHE A 1 128 ? -1.277 6.799 -9.411 1.00 98.19 128 PHE A C 1
ATOM 975 O O . PHE A 1 128 ? -0.273 7.492 -9.240 1.00 98.19 128 PHE A O 1
ATOM 982 N N . VAL A 1 129 ? -1.405 5.944 -10.424 1.00 97.94 129 VAL A N 1
ATOM 983 C CA . VAL A 1 129 ? -0.379 5.704 -11.442 1.00 97.94 129 VAL A CA 1
ATOM 984 C C . VAL A 1 129 ? -0.081 6.973 -12.241 1.00 97.94 129 VAL A C 1
ATOM 986 O O . VAL A 1 129 ? 1.086 7.332 -12.382 1.00 97.94 129 VAL A O 1
ATOM 989 N N . GLU A 1 130 ? -1.106 7.721 -12.656 1.00 96.88 130 GLU A N 1
ATOM 990 C CA . GLU A 1 130 ? -0.961 9.024 -13.331 1.00 96.88 130 GLU A CA 1
ATOM 991 C C . GLU A 1 130 ? -0.250 10.075 -12.460 1.00 96.88 130 GLU A C 1
ATOM 993 O O . GLU A 1 130 ? 0.365 11.007 -12.971 1.00 96.88 130 GLU A O 1
ATOM 998 N N . ARG A 1 131 ? -0.264 9.902 -11.133 1.00 95.69 131 ARG A N 1
ATOM 999 C CA . ARG A 1 131 ? 0.456 10.749 -10.167 1.00 95.69 131 ARG A CA 1
ATOM 1000 C C . ARG A 1 131 ? 1.837 10.199 -9.791 1.00 95.69 131 ARG A C 1
ATOM 1002 O O . ARG A 1 131 ? 2.461 10.688 -8.851 1.00 95.69 131 ARG A O 1
ATOM 1009 N N . GLY A 1 132 ? 2.330 9.184 -10.502 1.00 95.00 132 GLY A N 1
ATOM 1010 C CA . GLY A 1 132 ? 3.642 8.583 -10.260 1.00 95.00 132 GLY A CA 1
ATOM 1011 C C . GLY A 1 132 ? 3.708 7.710 -9.004 1.00 95.00 132 GLY A C 1
ATOM 1012 O O . GLY A 1 132 ? 4.797 7.507 -8.458 1.00 95.00 132 GLY A O 1
ATOM 1013 N N . LEU A 1 133 ? 2.568 7.195 -8.539 1.00 95.94 133 LEU A N 1
ATOM 1014 C CA . LEU A 1 133 ? 2.463 6.306 -7.388 1.00 95.94 133 LEU A CA 1
ATOM 1015 C C . LEU A 1 133 ? 2.017 4.908 -7.813 1.00 95.94 133 LEU A C 1
ATOM 1017 O O . LEU A 1 133 ? 1.267 4.726 -8.766 1.00 95.94 133 LEU A O 1
ATOM 1021 N N . MET A 1 134 ? 2.434 3.912 -7.043 1.00 96.75 134 MET A N 1
ATOM 1022 C CA . MET A 1 134 ? 1.805 2.598 -7.048 1.00 96.75 134 MET A CA 1
ATOM 1023 C C . MET A 1 134 ? 0.856 2.493 -5.866 1.00 96.75 134 MET A C 1
ATOM 1025 O O . MET A 1 134 ? 1.183 2.955 -4.775 1.00 96.75 134 MET A O 1
ATOM 1029 N N . VAL A 1 135 ? -0.285 1.845 -6.089 1.00 97.38 135 VAL A N 1
ATOM 1030 C CA . VAL A 1 135 ? -1.198 1.364 -5.049 1.00 97.38 135 VAL A CA 1
ATOM 1031 C C . VAL A 1 135 ? -1.379 -0.144 -5.213 1.00 97.38 135 VAL A C 1
ATOM 1033 O O . VAL A 1 135 ? -1.465 -0.626 -6.349 1.00 97.38 135 VAL A O 1
ATOM 1036 N N . GLY A 1 136 ? -1.367 -0.872 -4.096 1.00 95.38 136 GLY A N 1
ATOM 1037 C CA . GLY A 1 136 ? -1.536 -2.324 -4.050 1.00 95.38 136 GLY A CA 1
ATOM 1038 C C . GLY A 1 136 ? -2.459 -2.767 -2.919 1.00 95.38 136 GLY A C 1
ATOM 1039 O O . GLY A 1 136 ? -2.444 -2.186 -1.833 1.00 95.38 136 GLY A O 1
ATOM 1040 N N . GLU A 1 137 ? -3.249 -3.789 -3.213 1.00 95.25 137 GLU A N 1
ATOM 1041 C CA . GLU A 1 137 ? -4.221 -4.474 -2.370 1.00 95.25 137 GLU A CA 1
ATOM 1042 C C . GLU A 1 137 ? -3.600 -5.645 -1.609 1.00 95.25 137 GLU A C 1
ATOM 1044 O O . GLU A 1 137 ? -2.791 -6.391 -2.159 1.00 95.25 137 GLU A O 1
ATOM 1049 N N . PHE A 1 138 ? -3.966 -5.803 -0.334 1.00 95.50 138 PHE A N 1
ATOM 1050 C CA . PHE A 1 138 ? -3.468 -6.883 0.513 1.00 95.50 138 PHE A CA 1
ATOM 1051 C C . PHE A 1 138 ? -4.533 -7.322 1.524 1.00 95.50 138 PHE A C 1
ATOM 1053 O O . PHE A 1 138 ? -5.015 -6.504 2.307 1.00 95.50 138 PHE A O 1
ATOM 1060 N N . HIS A 1 139 ? -4.880 -8.611 1.550 1.00 94.06 139 HIS A N 1
ATOM 1061 C CA . HIS A 1 139 ? -5.831 -9.194 2.512 1.00 94.06 139 HIS A CA 1
ATOM 1062 C C . HIS A 1 139 ? -5.763 -10.733 2.557 1.00 94.06 139 HIS A C 1
ATOM 1064 O O . HIS A 1 139 ?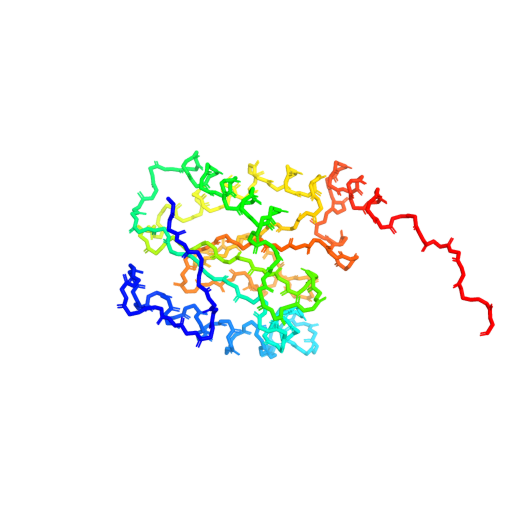 -4.970 -11.346 1.842 1.00 94.06 139 HIS A O 1
ATOM 1070 N N . ASP A 1 140 ? -6.575 -11.365 3.412 1.00 87.06 140 ASP A N 1
ATOM 1071 C CA . ASP A 1 140 ? -6.600 -12.814 3.663 1.00 87.06 140 ASP A CA 1
ATOM 1072 C C . ASP A 1 140 ? -7.591 -13.592 2.771 1.00 87.06 140 ASP A C 1
ATOM 1074 O O . ASP A 1 140 ? -7.482 -14.816 2.652 1.00 87.06 140 ASP A O 1
ATOM 1078 N N . GLY A 1 141 ? -8.549 -12.900 2.141 1.00 73.06 141 GLY A N 1
ATOM 1079 C CA . GLY A 1 141 ? -9.353 -13.427 1.032 1.00 73.06 141 GLY A CA 1
ATOM 1080 C C . GLY A 1 141 ? -8.487 -13.672 -0.209 1.00 73.06 141 GLY A C 1
ATOM 1081 O O . GLY A 1 141 ? -7.385 -13.130 -0.264 1.00 73.06 141 GLY A O 1
ATOM 1082 N N . PRO A 1 142 ? -8.931 -14.466 -1.201 1.00 57.16 142 PRO A N 1
ATOM 1083 C CA . PRO A 1 142 ? -8.126 -14.755 -2.383 1.00 57.16 142 PRO A CA 1
ATOM 1084 C C . PRO A 1 142 ? -7.876 -13.462 -3.174 1.00 57.16 142 PRO A C 1
ATOM 1086 O O . PRO A 1 142 ? -8.810 -12.973 -3.809 1.00 57.16 142 PRO A O 1
ATOM 1089 N N . PRO A 1 143 ? -6.649 -12.907 -3.211 1.00 59.97 143 PRO A N 1
ATOM 1090 C CA . PRO A 1 143 ? -6.344 -11.896 -4.206 1.00 59.97 143 PRO A CA 1
ATOM 1091 C C . PRO A 1 143 ? -6.348 -12.627 -5.551 1.00 59.97 143 PRO A C 1
ATOM 1093 O O . PRO A 1 143 ? -5.665 -13.645 -5.709 1.00 59.97 143 PRO A O 1
ATOM 1096 N N . ALA A 1 144 ? -7.121 -12.148 -6.526 1.00 65.19 144 ALA A N 1
ATOM 1097 C CA . ALA A 1 144 ? -7.151 -12.766 -7.854 1.00 65.19 144 ALA A CA 1
ATOM 1098 C C . ALA A 1 144 ? -5.787 -12.687 -8.567 1.00 65.19 144 ALA A C 1
ATOM 1100 O O . ALA A 1 144 ? -5.544 -13.426 -9.519 1.00 65.19 144 ALA A O 1
ATOM 1101 N N . VAL A 1 145 ? -4.902 -11.796 -8.108 1.00 74.50 145 VAL A N 1
ATOM 1102 C CA . VAL A 1 145 ? -3.617 -11.511 -8.741 1.00 74.50 145 VAL A CA 1
ATOM 1103 C C . VAL A 1 145 ? -2.617 -12.649 -8.480 1.00 74.50 145 VAL A C 1
ATOM 1105 O O . VAL A 1 145 ? -2.189 -12.849 -7.336 1.00 74.50 145 VAL A O 1
ATOM 1108 N N . PRO A 1 146 ? -2.213 -13.398 -9.524 1.00 83.25 146 PRO A N 1
ATOM 1109 C CA . PRO A 1 146 ? -1.184 -14.422 -9.400 1.00 83.25 146 PRO A CA 1
ATOM 1110 C C . PRO A 1 146 ? 0.196 -13.803 -9.152 1.00 83.25 146 PRO A C 1
ATOM 1112 O O . PRO A 1 146 ? 0.465 -12.653 -9.509 1.00 83.25 146 PRO A O 1
ATOM 1115 N N . GLY A 1 147 ? 1.117 -14.595 -8.604 1.00 84.69 147 GLY A N 1
ATOM 1116 C CA . GLY A 1 147 ? 2.531 -14.245 -8.618 1.00 84.69 147 GLY A CA 1
ATOM 1117 C C . GLY A 1 147 ? 3.064 -14.091 -10.047 1.00 84.69 147 GLY A C 1
ATOM 1118 O O . GLY A 1 147 ? 2.690 -14.834 -10.951 1.00 84.69 147 GLY A O 1
ATOM 1119 N N . LEU A 1 148 ? 3.987 -13.141 -10.241 1.00 87.38 148 LEU A N 1
ATOM 1120 C CA . LEU A 1 148 ? 4.610 -12.884 -11.548 1.00 87.38 148 LEU A CA 1
ATOM 1121 C C . LEU A 1 148 ? 5.397 -14.097 -12.086 1.00 87.38 148 LEU A C 1
ATOM 1123 O O . LEU A 1 148 ? 5.499 -14.265 -13.296 1.00 87.38 148 LEU A O 1
ATOM 1127 N N . TRP A 1 149 ? 5.939 -14.929 -11.191 1.00 88.50 149 TRP A N 1
ATOM 1128 C CA . TRP A 1 149 ? 6.808 -16.069 -11.528 1.00 88.50 149 TRP A CA 1
ATOM 1129 C C . TRP A 1 149 ? 6.183 -17.432 -11.213 1.00 88.50 149 TRP A C 1
ATOM 1131 O O . TRP A 1 149 ? 6.580 -18.434 -11.794 1.00 88.50 149 TRP A O 1
ATOM 1141 N N . ASN A 1 150 ? 5.192 -17.469 -10.321 1.00 90.44 150 ASN A N 1
ATOM 1142 C CA . ASN A 1 150 ? 4.390 -18.650 -10.026 1.00 90.44 150 ASN A CA 1
ATOM 1143 C C . ASN A 1 150 ? 2.918 -18.232 -9.926 1.00 90.44 150 ASN A C 1
ATOM 1145 O O . ASN A 1 150 ? 2.553 -17.444 -9.048 1.00 90.44 150 ASN A O 1
ATOM 1149 N N . ARG A 1 151 ? 2.073 -18.769 -10.816 1.00 88.69 151 ARG A N 1
ATOM 1150 C CA . ARG A 1 151 ? 0.648 -18.416 -10.881 1.00 88.69 151 ARG A CA 1
ATOM 1151 C C . ARG A 1 151 ? -0.172 -18.980 -9.724 1.00 88.69 151 ARG A C 1
ATOM 1153 O O . ARG A 1 151 ? -1.232 -18.430 -9.430 1.00 88.69 151 ARG A O 1
ATOM 1160 N N . ASP A 1 152 ? 0.330 -19.999 -9.038 1.00 88.81 152 ASP A N 1
ATOM 1161 C CA . ASP A 1 152 ? -0.323 -20.594 -7.869 1.00 88.81 152 ASP A CA 1
ATOM 1162 C C . ASP A 1 152 ? 0.042 -19.854 -6.578 1.00 88.81 152 ASP A C 1
ATOM 1164 O O . ASP A 1 152 ? -0.681 -19.912 -5.584 1.00 88.81 152 ASP A O 1
ATOM 1168 N N . PHE A 1 153 ? 1.112 -19.057 -6.608 1.00 90.25 153 PHE A N 1
ATOM 1169 C CA . PHE A 1 153 ? 1.519 -18.244 -5.474 1.00 90.25 153 PHE A CA 1
ATOM 1170 C C . PHE A 1 153 ? 0.633 -16.999 -5.320 1.00 90.25 153 PHE A C 1
ATOM 1172 O O . PHE A 1 153 ? 0.223 -16.370 -6.302 1.00 90.25 153 PHE A O 1
ATOM 1179 N N . ARG A 1 154 ? 0.337 -16.622 -4.070 1.00 90.19 154 ARG A N 1
ATOM 1180 C CA . ARG A 1 154 ? -0.474 -15.443 -3.713 1.00 90.19 154 ARG A CA 1
ATOM 1181 C C . ARG A 1 154 ? 0.375 -14.444 -2.920 1.00 90.19 154 ARG A C 1
ATOM 1183 O O . ARG A 1 154 ? 0.288 -14.398 -1.692 1.00 90.19 154 ARG A O 1
ATOM 1190 N N . PRO A 1 155 ? 1.197 -13.621 -3.603 1.00 89.19 155 PRO A N 1
ATOM 1191 C CA . PRO A 1 155 ? 2.136 -12.718 -2.934 1.00 89.19 155 PRO A CA 1
ATOM 1192 C C . PRO A 1 155 ? 1.444 -11.609 -2.132 1.00 89.19 155 PRO A C 1
ATOM 1194 O O . PRO A 1 155 ? 2.047 -11.060 -1.216 1.00 89.19 155 PRO A O 1
ATOM 1197 N N . LEU A 1 156 ? 0.189 -11.292 -2.464 1.00 91.81 156 LEU A N 1
ATOM 1198 C CA . LEU A 1 156 ? -0.585 -10.213 -1.845 1.00 91.81 156 LEU A CA 1
ATOM 1199 C C . LEU A 1 156 ? -1.386 -10.662 -0.610 1.00 91.81 156 LEU A C 1
ATOM 1201 O O . LEU A 1 156 ? -2.122 -9.869 -0.027 1.00 91.81 156 LEU A O 1
ATOM 1205 N N . ARG A 1 157 ? -1.243 -11.924 -0.181 1.00 92.12 157 ARG A N 1
ATOM 1206 C CA . ARG A 1 157 ? -1.886 -12.406 1.044 1.00 92.12 157 ARG A CA 1
ATOM 1207 C C . ARG A 1 157 ? -1.344 -11.649 2.261 1.00 92.12 157 ARG A C 1
ATOM 1209 O O . ARG A 1 157 ? -0.137 -11.650 2.508 1.00 92.12 157 ARG A O 1
ATOM 1216 N N . SER A 1 158 ? -2.245 -11.069 3.048 1.00 94.25 158 SER A N 1
ATOM 1217 C CA . SER A 1 158 ? -1.927 -10.352 4.288 1.00 94.25 158 SER A CA 1
ATOM 1218 C C . SER A 1 158 ? -2.850 -10.781 5.430 1.00 94.25 158 SER A C 1
ATOM 1220 O O . SER A 1 158 ? -4.037 -10.990 5.192 1.00 94.25 158 SER A O 1
ATOM 1222 N N . PRO A 1 159 ? -2.342 -10.890 6.671 1.00 94.56 159 PRO A N 1
ATOM 1223 C CA . PRO A 1 159 ? -3.162 -11.177 7.849 1.00 94.56 159 PRO A CA 1
ATOM 1224 C C . PRO A 1 159 ? -4.065 -10.008 8.272 1.00 94.56 159 PRO A C 1
ATOM 1226 O O . PRO A 1 159 ? -4.978 -10.206 9.065 1.00 94.56 159 PRO A O 1
ATOM 1229 N N . VAL A 1 160 ? -3.807 -8.794 7.774 1.00 96.06 160 VAL A N 1
ATOM 1230 C CA . VAL A 1 160 ? -4.631 -7.606 8.030 1.00 96.06 160 VAL A CA 1
ATOM 1231 C C . VAL A 1 160 ? -4.973 -6.948 6.692 1.00 96.06 160 VAL A C 1
ATOM 1233 O O . VAL A 1 160 ? -4.052 -6.699 5.905 1.00 96.06 160 VAL A O 1
ATOM 1236 N N . PRO A 1 161 ? -6.254 -6.637 6.423 1.00 96.50 161 PRO A N 1
ATOM 1237 C CA . PRO A 1 161 ? -6.650 -5.916 5.221 1.00 96.50 161 PRO A CA 1
ATOM 1238 C C . PRO A 1 161 ? -5.975 -4.551 5.143 1.00 96.50 161 PRO A C 1
ATOM 1240 O O . PRO A 1 161 ? -6.045 -3.769 6.095 1.00 96.50 161 PRO A O 1
ATOM 1243 N N . LEU A 1 162 ? -5.325 -4.245 4.024 1.00 97.62 162 LEU A N 1
ATOM 1244 C CA . LEU A 1 162 ? -4.680 -2.955 3.821 1.00 97.62 162 LEU A CA 1
ATOM 1245 C C . LEU A 1 162 ? -4.557 -2.586 2.342 1.00 97.62 162 LEU A C 1
ATOM 1247 O O . LEU A 1 162 ? -4.531 -3.441 1.455 1.00 97.62 162 LEU A O 1
ATOM 1251 N N . LEU A 1 163 ? -4.421 -1.285 2.101 1.00 98.38 163 LEU A N 1
ATOM 1252 C CA . LEU A 1 163 ? -3.906 -0.745 0.848 1.00 98.38 163 LEU A CA 1
ATOM 1253 C C . LEU A 1 163 ? -2.557 -0.089 1.123 1.00 98.38 163 LEU A C 1
ATOM 1255 O O . LEU A 1 163 ? -2.414 0.688 2.068 1.00 98.38 163 LEU A O 1
ATOM 1259 N N . ALA A 1 164 ? -1.564 -0.389 0.296 1.00 97.75 164 ALA A N 1
ATOM 1260 C CA . ALA A 1 164 ? -0.248 0.228 0.388 1.00 97.75 164 ALA A CA 1
ATOM 1261 C C . ALA A 1 164 ? -0.018 1.171 -0.789 1.00 97.75 164 ALA A C 1
ATOM 1263 O O . ALA A 1 164 ? -0.405 0.860 -1.915 1.00 97.75 164 ALA A O 1
ATOM 1264 N N . MET A 1 165 ? 0.656 2.294 -0.543 1.00 96.81 165 MET A N 1
ATOM 1265 C CA . MET A 1 165 ? 1.119 3.200 -1.591 1.00 96.81 165 MET A CA 1
ATOM 1266 C C . MET A 1 165 ? 2.607 3.511 -1.465 1.00 96.81 165 MET A C 1
ATOM 1268 O O . MET A 1 165 ? 3.152 3.561 -0.362 1.00 96.81 165 MET A O 1
ATOM 1272 N N . ARG A 1 166 ? 3.261 3.746 -2.602 1.00 95.44 166 ARG A N 1
ATOM 1273 C CA . ARG A 1 166 ? 4.651 4.220 -2.680 1.00 95.44 166 ARG A CA 1
ATOM 1274 C C . ARG A 1 166 ? 4.916 4.950 -3.989 1.00 95.44 166 ARG A C 1
ATOM 1276 O O . ARG A 1 166 ? 4.120 4.850 -4.923 1.00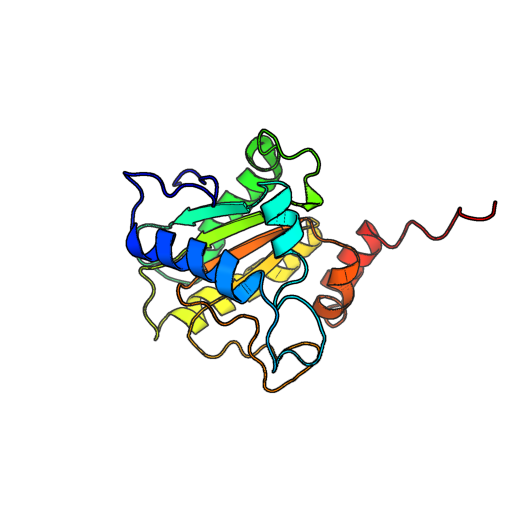 95.44 166 ARG A O 1
ATOM 1283 N N . ALA A 1 167 ? 6.070 5.604 -4.090 1.00 92.62 167 ALA A N 1
ATOM 1284 C CA . ALA A 1 167 ? 6.574 6.087 -5.371 1.00 92.62 167 ALA A CA 1
ATOM 1285 C C . ALA A 1 167 ? 6.699 4.933 -6.383 1.00 92.62 167 ALA A C 1
ATOM 1287 O O . ALA A 1 167 ? 7.189 3.848 -6.053 1.00 92.62 167 ALA A O 1
ATOM 1288 N N . MET A 1 168 ? 6.254 5.172 -7.615 1.00 93.62 168 MET A N 1
ATOM 1289 C CA . MET A 1 168 ? 6.451 4.254 -8.734 1.00 93.62 168 MET A CA 1
ATOM 1290 C C . MET A 1 168 ? 7.943 4.149 -9.072 1.00 93.62 168 MET A C 1
ATOM 1292 O O . MET A 1 168 ? 8.670 5.144 -9.004 1.00 93.62 168 MET A O 1
ATOM 1296 N N . VAL A 1 169 ? 8.385 2.954 -9.464 1.00 91.75 169 VAL A N 1
ATOM 1297 C CA . VAL A 1 169 ? 9.744 2.652 -9.929 1.00 91.75 169 VAL A CA 1
ATOM 1298 C C . VAL A 1 169 ? 9.707 1.980 -11.304 1.00 91.75 169 VAL A C 1
ATOM 1300 O O . VAL A 1 169 ? 8.690 1.427 -11.719 1.00 91.75 169 VAL A O 1
ATOM 1303 N N . ARG A 1 170 ? 10.834 1.991 -12.029 1.00 91.69 170 ARG A N 1
ATOM 1304 C CA . ARG A 1 170 ? 10.913 1.464 -13.405 1.00 91.69 170 ARG A CA 1
ATOM 1305 C C . ARG A 1 170 ? 10.445 0.006 -13.516 1.00 91.69 170 ARG A C 1
ATOM 1307 O O . ARG A 1 170 ? 9.765 -0.336 -14.481 1.00 91.69 170 ARG A O 1
ATOM 1314 N N . THR A 1 171 ? 10.753 -0.823 -12.519 1.00 91.06 171 THR A N 1
ATOM 1315 C CA . THR A 1 171 ? 10.390 -2.250 -12.463 1.00 91.06 171 THR A CA 1
ATOM 1316 C C . THR A 1 171 ? 8.898 -2.516 -12.241 1.00 91.06 171 THR A C 1
ATOM 1318 O O . THR A 1 171 ? 8.496 -3.675 -12.266 1.00 91.06 171 THR A O 1
ATOM 1321 N N . ASP A 1 172 ? 8.066 -1.478 -12.094 1.00 93.81 172 ASP A N 1
ATOM 1322 C CA . ASP A 1 172 ? 6.609 -1.623 -11.991 1.00 93.81 172 ASP A CA 1
ATOM 1323 C C . ASP A 1 172 ? 5.913 -1.884 -13.336 1.00 93.81 172 ASP A C 1
ATOM 1325 O O . ASP A 1 172 ? 4.743 -2.261 -13.347 1.00 93.81 172 ASP A O 1
ATOM 1329 N N . LEU A 1 173 ? 6.617 -1.737 -14.468 1.00 94.38 173 LEU A N 1
ATOM 1330 C CA . LEU A 1 173 ? 6.061 -1.897 -15.819 1.00 94.38 173 LEU A CA 1
ATOM 1331 C C . LEU A 1 173 ? 5.206 -3.169 -16.019 1.00 94.38 173 LEU A C 1
ATOM 1333 O O . LEU A 1 173 ? 4.131 -3.051 -16.614 1.00 94.38 173 LEU A O 1
ATOM 1337 N N . PRO A 1 174 ? 5.599 -4.368 -15.529 1.00 93.00 174 PRO A N 1
ATOM 1338 C CA . PRO A 1 174 ? 4.788 -5.575 -15.699 1.00 93.00 174 PRO A CA 1
ATOM 1339 C C . PRO A 1 174 ? 3.372 -5.466 -15.119 1.00 93.00 174 PRO A C 1
ATOM 1341 O O . PRO A 1 174 ? 2.484 -6.159 -15.599 1.00 93.00 174 PRO A O 1
ATOM 1344 N N . PHE A 1 175 ? 3.152 -4.595 -14.128 1.00 92.00 175 PHE A N 1
ATOM 1345 C CA . PHE A 1 175 ? 1.857 -4.394 -13.467 1.00 92.00 175 PHE A CA 1
ATOM 1346 C C . PHE A 1 175 ? 0.999 -3.289 -14.100 1.00 92.00 175 PHE A C 1
ATOM 1348 O O . PHE A 1 175 ? -0.107 -3.048 -13.626 1.00 92.00 175 PHE A O 1
ATOM 1355 N N . LEU A 1 176 ? 1.524 -2.576 -15.104 1.00 95.12 176 LE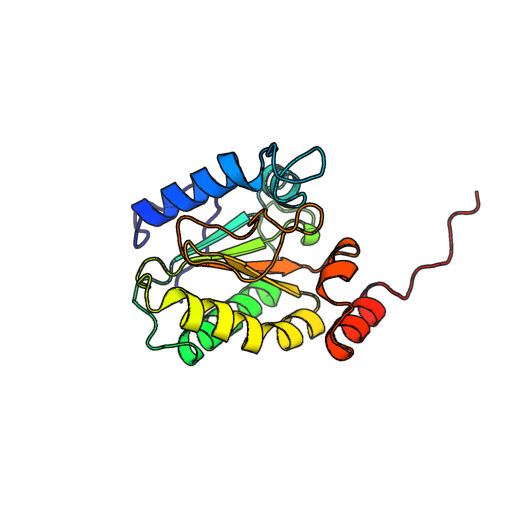U A N 1
ATOM 1356 C CA . LEU A 1 176 ? 0.896 -1.389 -15.705 1.00 95.12 176 LEU A CA 1
ATOM 1357 C C . LEU A 1 176 ? 0.642 -1.544 -17.210 1.00 95.12 176 LEU A C 1
ATOM 1359 O O . LEU A 1 176 ? -0.151 -0.804 -17.781 1.00 95.12 176 LEU A O 1
ATOM 1363 N N . ARG A 1 177 ? 1.329 -2.487 -17.866 1.00 91.81 177 ARG A N 1
ATOM 1364 C CA . ARG A 1 177 ? 1.369 -2.610 -19.332 1.00 91.81 177 ARG A CA 1
ATOM 1365 C C . ARG A 1 177 ? 0.038 -2.973 -20.002 1.00 91.81 177 ARG A C 1
ATOM 1367 O O . ARG A 1 177 ? -0.100 -2.709 -21.191 1.00 91.81 177 ARG A O 1
ATOM 1374 N N . ASP A 1 178 ? -0.900 -3.565 -19.265 1.00 92.50 178 ASP A N 1
ATOM 1375 C CA . ASP A 1 178 ? -2.174 -4.051 -19.816 1.00 92.50 178 ASP A CA 1
ATOM 1376 C C . ASP A 1 178 ? -3.260 -2.954 -19.870 1.00 92.50 178 ASP A C 1
ATOM 1378 O O . ASP A 1 178 ? -4.298 -3.142 -20.501 1.00 92.50 178 ASP A O 1
ATOM 1382 N N . ASP A 1 179 ? -3.023 -1.790 -19.252 1.00 96.25 179 ASP A N 1
ATOM 1383 C CA . ASP A 1 179 ? -3.902 -0.617 -19.307 1.00 96.25 179 ASP A CA 1
ATOM 1384 C C . ASP A 1 179 ? -3.176 0.537 -20.033 1.00 96.25 179 ASP A C 1
ATOM 1386 O O . ASP A 1 179 ? -2.127 0.992 -19.565 1.00 96.25 179 ASP A O 1
ATOM 1390 N N . PRO A 1 180 ? -3.706 1.052 -21.162 1.00 96.31 180 PRO A N 1
ATOM 1391 C CA . PRO A 1 180 ? -3.043 2.095 -21.946 1.00 96.31 180 PRO A CA 1
ATOM 1392 C C . PRO A 1 180 ? -2.734 3.381 -21.173 1.00 96.31 180 PRO A C 1
ATOM 1394 O O . PRO A 1 180 ? -1.692 3.992 -21.415 1.00 96.31 180 PRO A O 1
ATOM 1397 N N . ARG A 1 181 ? -3.599 3.794 -20.236 1.00 97.50 181 ARG A N 1
ATOM 1398 C CA . ARG A 1 181 ? -3.377 4.998 -19.417 1.00 97.50 181 ARG A CA 1
ATOM 1399 C C . ARG A 1 181 ? -2.259 4.762 -18.416 1.00 97.50 181 ARG A C 1
ATOM 1401 O O . ARG A 1 181 ? -1.390 5.612 -18.239 1.00 97.50 181 ARG A O 1
ATOM 1408 N N . GLN A 1 182 ? -2.253 3.586 -17.794 1.00 97.44 182 GLN A N 1
ATOM 1409 C CA . GLN A 1 182 ? -1.217 3.213 -16.836 1.00 97.44 182 GLN A CA 1
ATOM 1410 C C . GLN A 1 182 ? 0.152 3.058 -17.511 1.00 97.44 182 GLN A C 1
ATOM 1412 O O . GLN A 1 182 ? 1.167 3.522 -16.986 1.00 97.44 182 GLN A O 1
ATOM 1417 N N . LEU A 1 183 ? 0.177 2.462 -18.705 1.00 96.62 183 LEU A N 1
ATOM 1418 C CA . LEU A 1 183 ? 1.372 2.346 -19.532 1.00 96.62 183 LEU A CA 1
ATOM 1419 C C . LEU A 1 183 ? 1.891 3.717 -19.988 1.00 96.62 183 LEU A C 1
ATOM 1421 O O . LEU A 1 183 ? 3.099 3.947 -19.941 1.00 96.62 183 LEU A O 1
ATOM 1425 N N . ALA A 1 184 ? 1.004 4.623 -20.413 1.00 96.31 184 ALA A N 1
ATOM 1426 C CA . ALA A 1 184 ? 1.374 5.988 -20.784 1.00 96.31 184 ALA A CA 1
ATOM 1427 C C . ALA A 1 184 ? 2.006 6.734 -19.601 1.00 96.31 184 ALA A C 1
ATOM 1429 O O . ALA A 1 184 ? 3.129 7.208 -19.721 1.00 96.31 184 ALA A O 1
ATOM 1430 N N . ALA A 1 185 ? 1.372 6.715 -18.425 1.00 96.50 185 ALA A N 1
ATOM 1431 C CA . ALA A 1 185 ? 1.914 7.348 -17.222 1.00 96.50 185 ALA A CA 1
ATOM 1432 C C . ALA A 1 185 ? 3.293 6.792 -16.810 1.00 96.50 185 ALA A C 1
ATOM 1434 O O . ALA A 1 185 ? 4.179 7.544 -16.398 1.00 96.50 185 ALA A O 1
ATOM 1435 N N . HIS A 1 186 ? 3.512 5.476 -16.944 1.00 96.31 186 HIS A N 1
ATOM 1436 C CA . HIS A 1 186 ? 4.830 4.872 -16.708 1.00 96.31 186 HIS A CA 1
ATOM 1437 C C . HIS A 1 186 ? 5.875 5.373 -17.715 1.00 96.31 186 HIS A C 1
ATOM 1439 O O . HIS A 1 186 ? 6.988 5.731 -17.323 1.00 96.31 186 HIS A O 1
ATOM 1445 N N . ARG A 1 187 ? 5.515 5.446 -19.002 1.00 95.12 187 ARG A N 1
ATOM 1446 C CA . ARG A 1 187 ? 6.387 5.954 -20.072 1.00 95.12 187 ARG A CA 1
ATOM 1447 C C . ARG A 1 187 ? 6.689 7.439 -19.924 1.00 95.12 187 ARG A C 1
ATOM 1449 O O . ARG A 1 187 ? 7.843 7.811 -20.074 1.00 95.12 187 ARG A O 1
ATOM 1456 N N . ASP A 1 188 ? 5.726 8.270 -19.563 1.00 94.44 188 ASP A N 1
ATOM 1457 C CA . ASP A 1 188 ? 5.967 9.697 -19.325 1.00 94.44 188 ASP A CA 1
ATOM 1458 C C . ASP A 1 188 ? 6.954 9.894 -18.171 1.00 94.44 188 ASP A C 1
ATOM 1460 O O . ASP A 1 188 ? 7.814 10.773 -18.200 1.00 94.44 188 ASP A O 1
ATOM 1464 N N . ARG A 1 189 ? 6.887 9.015 -17.165 1.00 91.00 189 ARG A N 1
ATOM 1465 C CA . ARG A 1 189 ? 7.772 9.068 -16.003 1.00 91.00 189 ARG A CA 1
ATOM 1466 C C . ARG A 1 189 ? 9.170 8.485 -16.243 1.00 91.00 189 ARG A C 1
ATOM 1468 O O . ARG A 1 189 ? 10.122 8.964 -15.630 1.00 91.00 189 ARG A O 1
ATOM 1475 N N . PHE A 1 190 ? 9.311 7.446 -17.071 1.00 92.38 190 PHE A N 1
ATOM 1476 C CA . PHE A 1 190 ? 10.565 6.681 -17.210 1.00 92.38 190 PHE A CA 1
ATOM 1477 C C . PHE A 1 190 ? 11.091 6.513 -18.642 1.00 92.38 190 PHE A C 1
ATOM 1479 O O . PHE A 1 190 ? 12.212 6.024 -18.824 1.00 92.38 190 PHE A O 1
ATOM 1486 N N . GLY A 1 191 ? 10.300 6.867 -19.649 1.00 75.38 191 GLY A N 1
ATOM 1487 C CA . GLY A 1 191 ? 10.590 6.727 -21.078 1.00 75.38 191 GLY A CA 1
ATOM 1488 C C . GLY A 1 191 ? 11.596 7.751 -21.603 1.00 75.38 191 GLY A C 1
ATOM 1489 O O . GLY A 1 191 ? 12.237 7.497 -22.615 1.00 75.38 191 GLY A O 1
ATOM 1490 N N . GLY A 1 192 ? 11.818 8.853 -20.883 1.00 63.03 192 GLY A N 1
ATOM 1491 C CA . GLY A 1 192 ? 12.890 9.811 -21.156 1.00 63.03 192 GLY A CA 1
ATOM 1492 C C . GLY A 1 192 ? 14.193 9.471 -20.427 1.00 63.03 192 GLY A C 1
ATOM 1493 O O . GLY A 1 192 ? 14.556 10.187 -19.505 1.00 63.03 192 GLY A O 1
ATOM 1494 N N . ALA A 1 193 ? 14.856 8.367 -20.790 1.00 48.72 193 ALA A N 1
ATOM 1495 C CA . ALA A 1 193 ? 16.296 8.134 -20.574 1.00 48.72 193 ALA A CA 1
ATOM 1496 C C . ALA A 1 193 ? 16.735 6.829 -21.259 1.00 48.72 193 ALA A C 1
ATOM 1498 O O . ALA A 1 193 ? 16.965 5.801 -20.625 1.00 48.72 193 ALA A O 1
ATOM 1499 N N . SER A 1 194 ? 16.870 6.883 -22.576 1.00 46.06 194 SER A N 1
ATOM 1500 C CA . SER A 1 194 ? 17.962 6.201 -23.261 1.00 46.06 194 SER A CA 1
ATOM 1501 C C . SER A 1 194 ? 18.784 7.326 -23.855 1.00 46.06 194 SER A C 1
ATOM 1503 O O . SER A 1 194 ? 18.334 7.849 -24.858 1.00 46.06 194 SER A O 1
ATOM 1505 N N . HIS A 1 195 ? 19.852 7.772 -23.190 1.00 41.25 195 HIS A N 1
ATOM 1506 C CA . HIS A 1 195 ? 21.027 8.477 -23.733 1.00 41.25 195 HIS A CA 1
ATOM 1507 C C . HIS A 1 195 ? 22.011 8.682 -22.566 1.00 41.25 195 HIS A C 1
ATOM 1509 O O . HIS A 1 195 ? 21.708 9.422 -21.633 1.00 41.25 195 HIS A O 1
ATOM 1515 N N . GLY A 1 196 ? 23.173 8.023 -22.641 1.00 34.66 196 GLY A N 1
ATOM 1516 C CA . GLY A 1 196 ? 24.366 8.398 -21.876 1.00 34.66 196 GLY A CA 1
ATOM 1517 C C . GLY A 1 196 ? 24.884 7.397 -20.841 1.00 34.66 196 GLY A C 1
ATOM 1518 O O . GLY A 1 196 ? 24.928 7.739 -19.672 1.00 34.66 196 GLY A O 1
ATOM 1519 N N . GLU A 1 197 ? 25.351 6.226 -21.277 1.00 31.48 197 GLU A N 1
ATOM 1520 C CA . GLU A 1 197 ? 26.620 5.660 -20.787 1.00 31.48 197 GLU A CA 1
ATOM 1521 C C . GLU A 1 197 ? 27.334 5.044 -22.000 1.00 31.48 197 GLU A C 1
ATOM 1523 O O . GLU A 1 197 ? 27.084 3.915 -22.416 1.00 31.48 197 GLU A O 1
ATOM 1528 N N . VAL A 1 198 ? 28.155 5.879 -22.638 1.00 37.66 198 VAL A N 1
ATOM 1529 C CA . VAL A 1 198 ? 29.303 5.469 -23.447 1.00 37.66 198 VAL A CA 1
ATOM 1530 C C . VAL A 1 198 ? 30.480 6.198 -22.811 1.00 37.66 198 VAL A C 1
ATOM 1532 O O . VAL A 1 198 ? 30.459 7.430 -22.755 1.00 37.66 198 VAL A O 1
ATOM 1535 N N . GLY A 1 199 ? 31.445 5.440 -22.296 1.00 35.12 199 GLY A N 1
ATOM 1536 C CA . GLY A 1 199 ? 32.628 5.938 -21.597 1.00 35.12 199 GLY A CA 1
ATOM 1537 C C . GLY A 1 199 ? 33.062 4.979 -20.511 1.00 35.12 199 GLY A C 1
ATOM 1538 O O . GLY A 1 199 ? 32.736 5.269 -19.344 1.00 35.12 199 GLY A O 1
#

pLDDT: mean 89.39, std 13.31, range [31.48, 98.69]

Sequence (199 aa):
MPAPWPLDAVPPDVAHPGACRTVVEWVREYLARPHGDLGRPGPVCPYVPGALAHRGLRAVVWPDRPSGVGQVVAVMRAYRDWFMGSGGAVPGVGDRRWAALLVLFPALTRDDVVWAIDGAQRALKT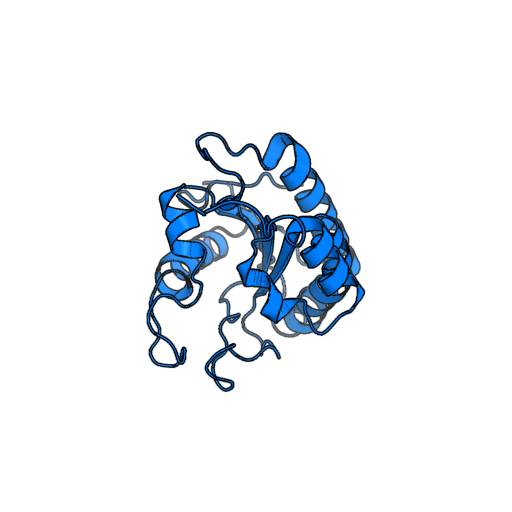EFVERGLMVGEFHDGPPAVPGLWNRDFRPLRSPVPLLAMRAMVRTDLPFLRDDPRQLAAHRDRFGGASHGEVG

Foldseek 3Di:
DFDWDQLVDQDPPAAPSVQSVQVSCCLVPAQQAADPQLLDDGGLHPLSVVLVVQSQEIEHEDREADPAQVRLLVVVVVVVVCCVPPVLPPPRRPDQQSHKYKYFYQNDDPVRQCRNQVVNCVVCQLVQLLVQKHKDWAEQHQDCDARPNHRVDRSRYGPTTIMMMGGHDLVCCVVQVVPPSSNVSSCVVPVPDDDDDDD

Secondary structure (DSSP, 8-state):
-PPPEETTS--TT-SSHHHHHHHHHHIIIIITSB-GGGSSSSBSSTTHHHHHHTT-EEEEE--SPPSSHHHHHHHHHHHHHHHHTGGGS-TT-S-GGG-EEEEE-TT--HHHHIIIIIHHHHHHHHHHHHTTEEEEEEBSS--S---SS-TT--TTB-SS-EEEEEE--GGGGGGTTTSHHHHHHHHHHHSS-------